Protein AF-A0A4P6MLR4-F1 (afdb_monomer_lite)

Secondary structure (DSSP, 8-state):
--HHHHHHHHHHHHT-TT-EE--S--TT--HHHHGGGTS-HHHHHHHHHHHHHTTTTT-HHHHHHHHHHEEEEEEEEETTTEEEEEEEEEETTEEEEEEEE---TT--HHHHHHHHHHHHHS-HHHHHIIIIIIIII---TTSTTBPPTTT-EETTTTHHHHTTSTTHHHHHHHS-TTTEEEEEE-SSSEEEEEE-SS--TT-SS-EEEEEETTSSPPPEEEEHHHHHHHHHHHHHH-

Sequence (238 aa):
MTLQDDLLSMVQTRLDPKAQAYAGGEAGLPERWAGYASASSAERLFAARAEMDVLERYLPEAAENLAKVIVDVALIESPTYGTCRVFARQIGGKIYPAWSRLPKKHADTRHVAVWTLFAERAPQVLKWLHTDLMDGLTDLYQFGGFKSSAFLTTMEREIDTYAEQAWFDDFANQNNISEIVEVLASGGGGYLLLDLSEDRTADLNPMAWFVDVKSPGEPERVPLYAYLDTWLTISLTE

pLDDT: mean 82.81, std 12.55, range [42.41, 97.69]

Structure (mmCIF, N/CA/C/O backbone):
data_AF-A0A4P6MLR4-F1
#
_entry.id   AF-A0A4P6MLR4-F1
#
loop_
_atom_site.group_PDB
_atom_site.id
_atom_site.type_symbol
_atom_site.label_atom_id
_atom_site.label_alt_id
_atom_site.label_comp_id
_atom_site.label_asym_id
_atom_site.label_entity_id
_atom_site.label_seq_id
_atom_site.pdbx_PDB_ins_code
_atom_site.Cartn_x
_atom_site.Cartn_y
_atom_site.Cartn_z
_atom_site.occupancy
_atom_site.B_iso_or_equiv
_atom_site.auth_seq_id
_atom_site.auth_comp_id
_atom_site.auth_asym_id
_atom_site.auth_atom_id
_atom_site.pdbx_PDB_model_num
ATOM 1 N N . MET A 1 1 ? -11.164 11.732 28.253 1.00 60.03 1 MET A N 1
ATOM 2 C CA . MET A 1 1 ? -10.818 11.737 26.823 1.00 60.03 1 MET A CA 1
ATOM 3 C C . MET A 1 1 ? -10.352 10.339 26.493 1.00 60.03 1 MET A C 1
ATOM 5 O O . MET A 1 1 ? -9.527 9.809 27.232 1.00 60.03 1 MET A O 1
ATOM 9 N N . THR A 1 2 ? -11.014 9.695 25.540 1.00 82.31 2 THR A N 1
ATOM 10 C CA . THR A 1 2 ? -10.734 8.315 25.128 1.00 82.31 2 THR A CA 1
ATOM 11 C C . THR A 1 2 ? -9.745 8.311 23.963 1.00 82.31 2 THR A C 1
ATOM 13 O O . THR A 1 2 ? -9.649 9.295 23.235 1.00 82.31 2 THR A O 1
ATOM 16 N N . LEU A 1 3 ? -9.041 7.197 23.738 1.00 81.94 3 LEU A N 1
ATOM 17 C CA . LEU A 1 3 ? -8.158 7.041 22.571 1.00 81.94 3 LEU A CA 1
ATOM 18 C C . LEU A 1 3 ? -8.913 7.232 21.242 1.00 81.94 3 LEU A C 1
ATOM 20 O O . LEU A 1 3 ? -8.346 7.697 20.259 1.00 81.94 3 LEU A O 1
ATOM 24 N N . GLN A 1 4 ? -10.209 6.923 21.223 1.00 81.19 4 GLN A N 1
ATOM 25 C CA . GLN A 1 4 ? -11.081 7.159 20.079 1.00 81.19 4 GLN A CA 1
ATOM 26 C C . GLN A 1 4 ? -11.319 8.657 19.823 1.00 81.19 4 GLN A C 1
ATOM 28 O O . GLN A 1 4 ? -11.315 9.072 18.665 1.00 81.19 4 GLN A O 1
ATOM 33 N N . ASP A 1 5 ? -11.462 9.472 20.876 1.00 85.38 5 ASP A N 1
ATOM 34 C CA . ASP A 1 5 ? -11.557 10.935 20.752 1.00 85.38 5 ASP A CA 1
ATOM 35 C C . ASP A 1 5 ? -10.248 11.519 20.196 1.00 85.38 5 ASP A C 1
ATOM 37 O O . ASP A 1 5 ? -10.267 12.379 19.313 1.00 85.38 5 ASP A O 1
ATOM 41 N N . ASP A 1 6 ? -9.106 11.007 20.669 1.00 86.31 6 ASP A N 1
ATOM 42 C CA . ASP A 1 6 ? -7.783 11.419 20.193 1.00 86.31 6 ASP A CA 1
ATOM 43 C C . ASP A 1 6 ? -7.579 11.040 18.718 1.00 86.31 6 ASP A C 1
ATOM 45 O O . ASP A 1 6 ? -7.145 11.868 17.915 1.00 86.31 6 ASP A O 1
ATOM 49 N N . LEU A 1 7 ? -7.950 9.815 18.328 1.00 84.50 7 LEU A N 1
ATOM 50 C CA . LEU A 1 7 ? -7.913 9.360 16.936 1.00 84.50 7 LEU A CA 1
ATOM 51 C C . LEU A 1 7 ? -8.793 10.220 16.027 1.00 84.50 7 LEU A C 1
ATOM 53 O O . LEU A 1 7 ? -8.356 10.611 14.942 1.00 84.50 7 LEU A O 1
ATOM 57 N N . LEU A 1 8 ? -10.013 10.534 16.468 1.00 88.06 8 LEU A N 1
ATOM 58 C CA . LEU A 1 8 ? -10.920 11.395 15.718 1.00 88.06 8 LEU A CA 1
ATOM 59 C C . LEU A 1 8 ? -10.327 12.792 15.531 1.00 88.06 8 LEU A C 1
ATOM 61 O O . LEU A 1 8 ? -10.305 13.295 14.411 1.00 88.06 8 LEU A O 1
ATOM 65 N N . SER A 1 9 ? -9.774 13.381 16.591 1.00 88.69 9 SER A N 1
ATOM 66 C CA . SER A 1 9 ? -9.099 14.682 16.536 1.00 88.69 9 SER A CA 1
ATOM 67 C C . SER A 1 9 ? -7.913 14.683 15.560 1.00 88.69 9 SER A C 1
ATOM 69 O O . SER A 1 9 ? -7.755 15.597 14.740 1.00 88.69 9 SER A O 1
ATOM 71 N N . MET A 1 10 ? -7.101 13.620 15.565 1.00 85.56 10 MET A N 1
ATOM 72 C C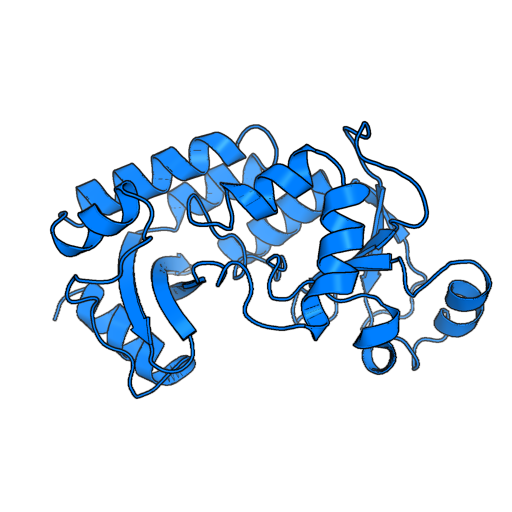A . MET A 1 10 ? -5.996 13.469 14.614 1.00 85.56 10 MET A CA 1
ATOM 73 C C . MET A 1 10 ? -6.491 13.383 13.166 1.00 85.56 10 MET A C 1
ATOM 75 O O . MET A 1 10 ? -5.894 13.994 12.277 1.00 85.56 10 MET A O 1
ATOM 79 N N . VAL A 1 11 ? -7.581 12.656 12.922 1.00 82.62 11 VAL A N 1
ATOM 80 C CA . VAL A 1 11 ? -8.183 12.511 11.588 1.00 82.62 11 VAL A CA 1
ATOM 81 C C . VAL A 1 11 ? -8.817 13.822 11.129 1.00 82.62 11 VAL A C 1
ATOM 83 O O . VAL A 1 11 ? -8.614 14.222 9.984 1.00 82.62 11 VAL A O 1
ATOM 86 N N . GLN A 1 12 ? -9.485 14.554 12.020 1.00 88.06 12 GLN A N 1
ATOM 87 C CA . GLN A 1 12 ? -10.003 15.891 11.730 1.00 88.06 12 GLN A CA 1
ATOM 88 C C . GLN A 1 12 ? -8.891 16.868 11.335 1.00 88.06 12 GLN A C 1
ATOM 90 O O . GLN A 1 12 ? -9.046 17.661 10.411 1.00 88.06 12 GLN A O 1
ATOM 95 N N . THR A 1 13 ? -7.740 16.771 11.997 1.00 85.75 13 THR A N 1
ATOM 96 C CA . THR A 1 13 ? -6.594 17.648 11.733 1.00 85.75 13 THR A CA 1
ATOM 97 C C . THR A 1 13 ? -5.868 17.294 10.433 1.00 85.75 13 THR A C 1
ATOM 99 O O . THR A 1 13 ? -5.418 18.187 9.720 1.00 85.75 13 THR A O 1
ATOM 102 N N . ARG A 1 14 ? -5.699 15.999 10.133 1.00 77.88 14 ARG A N 1
ATOM 103 C CA . ARG A 1 14 ? -4.812 15.528 9.050 1.00 77.88 14 ARG A CA 1
ATOM 104 C C . ARG A 1 14 ? -5.528 15.106 7.775 1.00 77.88 14 ARG A C 1
ATOM 106 O O . ARG A 1 14 ? -4.893 15.074 6.726 1.00 77.88 14 ARG A O 1
ATOM 113 N N . LEU A 1 15 ? -6.798 14.724 7.870 1.00 74.56 15 LEU A N 1
ATOM 114 C CA . LEU A 1 15 ? -7.521 14.079 6.781 1.00 74.56 15 LEU A CA 1
ATOM 115 C C . LEU A 1 15 ? -8.733 14.899 6.343 1.00 74.56 15 LEU A C 1
ATOM 117 O O . LEU A 1 15 ? -8.808 15.296 5.184 1.00 74.56 15 LEU A O 1
ATOM 121 N N . ASP A 1 16 ? -9.681 15.131 7.249 1.00 81.19 16 ASP A N 1
ATOM 122 C CA . ASP A 1 16 ? -10.930 15.832 6.944 1.00 81.19 16 ASP A CA 1
ATOM 123 C C . ASP A 1 16 ? -11.491 16.510 8.205 1.00 81.19 16 ASP A C 1
ATOM 125 O O . ASP A 1 16 ? -11.992 15.805 9.081 1.00 81.19 16 ASP A O 1
ATOM 129 N N . PRO A 1 17 ? -11.489 17.855 8.300 1.00 89.50 17 PRO A N 1
ATOM 130 C CA . PRO A 1 17 ? -12.007 18.589 9.461 1.00 89.50 17 PRO A CA 1
ATOM 131 C C . PRO A 1 17 ? -13.471 18.303 9.813 1.00 89.50 17 PRO A C 1
ATOM 133 O O . PRO A 1 17 ? -13.906 18.632 10.914 1.00 89.50 17 PRO A O 1
ATOM 136 N N . LYS A 1 18 ? -14.243 17.721 8.888 1.00 90.38 18 LYS A N 1
ATOM 137 C CA . LYS A 1 18 ? -15.645 17.333 9.093 1.00 90.38 18 LYS A CA 1
ATOM 138 C C . LYS A 1 18 ? -15.809 15.859 9.463 1.00 90.38 18 LYS A C 1
ATOM 140 O O . LYS A 1 18 ? -16.939 15.378 9.499 1.00 90.38 18 LYS A O 1
ATOM 145 N N . ALA A 1 19 ? -14.715 15.136 9.690 1.00 89.12 19 ALA A N 1
ATOM 146 C CA . ALA A 1 19 ? -14.773 13.749 10.112 1.00 89.12 19 ALA A CA 1
ATOM 147 C C . ALA A 1 19 ? -15.490 13.610 11.463 1.00 89.12 19 ALA A C 1
ATOM 149 O O . ALA A 1 19 ? -15.345 14.458 12.347 1.00 89.12 19 ALA A O 1
ATOM 150 N N . GLN A 1 20 ? -16.239 12.526 11.634 1.00 90.88 20 GLN A N 1
ATOM 151 C CA . GLN A 1 20 ? -16.989 12.217 12.851 1.00 90.88 20 GLN A CA 1
ATOM 152 C C . GLN A 1 20 ? -16.871 10.732 13.194 1.00 90.88 20 GLN A C 1
ATOM 154 O O . GLN A 1 20 ? -16.588 9.912 12.323 1.00 90.88 20 GLN A O 1
ATOM 159 N N . ALA A 1 21 ? -17.085 10.366 14.457 1.00 88.00 21 ALA A N 1
ATOM 160 C CA . ALA A 1 21 ? -17.195 8.955 14.819 1.00 88.00 21 ALA A CA 1
ATOM 161 C C . ALA A 1 21 ? -18.333 8.302 14.018 1.00 88.00 21 ALA A C 1
ATOM 163 O O . ALA A 1 21 ? -19.397 8.902 13.861 1.00 88.00 21 ALA A O 1
ATOM 164 N N . TYR A 1 22 ? -18.101 7.091 13.510 1.00 86.56 22 TYR A N 1
ATOM 165 C CA . TYR A 1 22 ? -19.113 6.361 12.749 1.00 86.56 22 TYR A CA 1
ATOM 166 C C . TYR A 1 22 ? -20.352 6.103 13.615 1.00 86.56 22 TYR A C 1
ATOM 168 O O . TYR A 1 22 ? -20.247 5.529 14.701 1.00 86.56 22 TYR A O 1
ATOM 176 N N . ALA A 1 23 ? -21.519 6.542 13.139 1.00 79.25 23 ALA A N 1
ATOM 177 C CA . ALA A 1 23 ? -22.763 6.539 13.913 1.00 79.25 23 ALA A CA 1
ATOM 178 C C . ALA A 1 23 ? -23.691 5.357 13.578 1.00 79.25 23 ALA A C 1
ATOM 180 O O . ALA A 1 23 ? -24.766 5.229 14.167 1.00 79.25 23 ALA A O 1
ATOM 181 N N . GLY A 1 24 ? -23.275 4.478 12.661 1.00 71.69 24 GLY A N 1
ATOM 182 C CA . GLY A 1 24 ? -24.128 3.422 12.125 1.00 71.69 24 GLY A CA 1
ATOM 183 C C . GLY A 1 24 ? -24.953 3.904 10.931 1.00 71.69 24 GLY A C 1
ATOM 184 O O . GLY A 1 24 ? -25.423 5.036 10.904 1.00 71.69 24 GLY A O 1
ATOM 185 N N . GLY A 1 25 ? -25.175 3.023 9.952 1.00 64.00 25 GLY A N 1
ATOM 186 C CA . GLY A 1 25 ? -26.143 3.261 8.876 1.00 64.00 25 GLY A CA 1
ATOM 187 C C . GLY A 1 25 ? -25.609 3.161 7.451 1.00 64.00 25 GLY A C 1
ATOM 188 O O . GLY A 1 25 ? -26.409 3.274 6.524 1.00 64.00 25 GLY A O 1
ATOM 189 N N . GLU A 1 26 ? -24.315 2.907 7.234 1.00 59.66 26 GLU A N 1
ATOM 190 C CA . GLU A 1 26 ? -23.827 2.683 5.871 1.00 59.66 26 GLU A CA 1
ATOM 191 C C . GLU A 1 26 ? -24.137 1.246 5.420 1.00 59.66 26 GLU A C 1
ATOM 193 O O . GLU A 1 26 ? -23.613 0.263 5.952 1.00 59.66 26 GLU A O 1
ATOM 198 N N . ALA A 1 27 ? -25.029 1.111 4.435 1.00 54.69 27 ALA A N 1
ATOM 199 C CA . ALA A 1 27 ? -25.257 -0.157 3.758 1.00 54.69 27 ALA A CA 1
ATOM 200 C C . ALA A 1 27 ? -23.983 -0.556 2.994 1.00 54.69 27 ALA A C 1
ATOM 202 O O . ALA A 1 27 ? -23.487 0.217 2.178 1.00 54.69 27 ALA A O 1
ATOM 203 N N . GLY A 1 28 ? -23.475 -1.768 3.232 1.00 59.94 28 GLY A N 1
ATOM 204 C CA . GLY A 1 28 ? -22.325 -2.314 2.500 1.00 59.94 28 GLY A CA 1
ATOM 205 C C . GLY A 1 28 ? -20.996 -2.347 3.258 1.00 59.94 28 GLY A C 1
ATOM 206 O O . GLY A 1 28 ? -20.001 -2.763 2.669 1.00 59.94 28 GLY A O 1
ATOM 207 N N . LEU A 1 29 ? -20.963 -1.980 4.546 1.00 67.50 29 LEU A N 1
ATOM 208 C CA . LEU A 1 29 ? -19.804 -2.279 5.392 1.00 67.50 29 LEU A CA 1
ATOM 209 C C . LEU A 1 29 ? -19.617 -3.797 5.546 1.00 67.50 29 LEU A C 1
ATOM 211 O O . LEU A 1 29 ? -20.607 -4.512 5.734 1.00 67.50 29 LEU A O 1
ATOM 215 N N . PRO A 1 30 ? -18.368 -4.298 5.547 1.00 68.88 30 PRO A N 1
ATOM 216 C CA . PRO A 1 30 ? -18.072 -5.651 5.991 1.00 68.88 30 PRO A CA 1
ATOM 217 C C . PRO A 1 30 ? -18.657 -5.888 7.387 1.00 68.88 30 PRO A C 1
ATOM 219 O O . PRO A 1 30 ? -18.512 -5.046 8.274 1.00 68.88 30 PRO A O 1
ATOM 222 N N . GLU A 1 31 ? -19.287 -7.044 7.599 1.00 69.44 31 GLU A N 1
ATOM 223 C CA . GLU A 1 31 ? -20.013 -7.384 8.838 1.00 69.44 31 GLU A CA 1
ATOM 224 C C . GLU A 1 31 ? -19.175 -7.146 10.106 1.00 69.44 31 GLU A C 1
ATOM 226 O O . GLU A 1 31 ? -19.615 -6.538 11.080 1.00 69.44 31 GLU A O 1
ATOM 231 N N . ARG A 1 32 ? -17.907 -7.532 10.049 1.00 68.56 32 ARG A N 1
ATOM 232 C CA . ARG A 1 32 ? -16.914 -7.311 11.105 1.00 68.56 32 ARG A CA 1
ATOM 233 C C . ARG A 1 32 ? -16.597 -5.840 11.403 1.00 68.56 32 ARG A C 1
ATOM 235 O O . ARG A 1 32 ? -16.298 -5.529 12.548 1.00 68.56 32 ARG A O 1
ATOM 242 N N . TRP A 1 33 ? -16.666 -4.934 10.419 1.00 77.06 33 TRP A N 1
ATOM 243 C CA . TRP A 1 33 ? -16.474 -3.497 10.654 1.00 77.06 33 TRP A CA 1
ATOM 244 C C . TRP A 1 33 ? -17.701 -2.921 11.342 1.00 77.06 33 TRP A C 1
ATOM 246 O O . TRP A 1 33 ? -17.556 -2.153 12.285 1.00 77.06 33 TRP A O 1
ATOM 256 N N . ALA A 1 34 ? -18.906 -3.335 10.940 1.00 72.50 34 ALA A N 1
ATOM 257 C CA . ALA A 1 34 ? -20.140 -2.861 11.563 1.00 72.50 34 ALA A CA 1
ATOM 258 C C . ALA A 1 34 ? -20.147 -3.082 13.091 1.00 72.50 34 ALA A C 1
ATOM 260 O O . ALA A 1 34 ? -20.657 -2.240 13.829 1.00 72.50 34 ALA A O 1
ATOM 261 N N . GLY A 1 35 ? -19.503 -4.154 13.573 1.00 75.69 35 GLY A N 1
ATOM 262 C CA . GLY A 1 35 ? -19.327 -4.426 15.001 1.00 75.69 35 GLY A CA 1
ATOM 263 C C . GLY A 1 35 ? -18.382 -3.470 15.744 1.00 75.69 35 GLY A C 1
ATOM 264 O O . GLY A 1 35 ? -18.496 -3.342 16.962 1.00 75.69 35 GLY A O 1
ATOM 265 N N . TYR A 1 36 ? -17.476 -2.759 15.059 1.00 80.81 36 TYR A N 1
ATOM 266 C CA . TYR A 1 36 ? -16.450 -1.925 15.709 1.00 80.81 36 TYR A CA 1
ATOM 267 C C . TYR A 1 36 ? -17.048 -0.727 16.450 1.00 80.81 36 TYR A C 1
ATOM 269 O O . TYR A 1 36 ? -16.497 -0.302 17.460 1.00 80.81 36 TYR A O 1
ATOM 277 N N . ALA A 1 37 ? -18.181 -0.194 15.993 1.00 78.50 37 ALA A N 1
ATOM 278 C CA . ALA A 1 37 ? -18.820 0.955 16.633 1.00 78.50 37 ALA A CA 1
ATOM 279 C C . ALA A 1 37 ? -19.331 0.643 18.051 1.00 78.50 37 ALA A C 1
ATOM 281 O O . ALA A 1 37 ? -19.341 1.517 18.914 1.00 78.50 37 ALA A O 1
ATOM 282 N N . SER A 1 38 ? -19.739 -0.606 18.290 1.00 80.44 38 SER A N 1
ATOM 283 C CA . SER A 1 38 ? -20.274 -1.079 19.572 1.00 80.44 38 SER A CA 1
ATOM 284 C C . SER A 1 38 ? -19.295 -1.939 20.375 1.00 80.44 38 SER A C 1
ATOM 286 O O . SER A 1 38 ? -19.542 -2.191 21.552 1.00 80.44 38 SER A O 1
ATOM 288 N N . ALA A 1 39 ? -18.215 -2.413 19.753 1.00 84.94 39 ALA A N 1
ATOM 289 C CA . ALA A 1 39 ? -17.218 -3.269 20.383 1.00 84.94 39 ALA A CA 1
ATOM 290 C C . ALA A 1 39 ? -16.309 -2.484 21.339 1.00 84.94 39 ALA A C 1
ATOM 292 O O . ALA A 1 39 ? -15.970 -1.323 21.098 1.00 84.94 39 ALA A O 1
ATOM 293 N N . SER A 1 40 ? -15.851 -3.140 22.400 1.00 87.31 40 SER A N 1
ATOM 294 C CA . SER A 1 40 ? -14.766 -2.655 23.254 1.00 87.31 40 SER A CA 1
ATOM 295 C C . SER A 1 40 ? -13.437 -2.586 22.488 1.00 87.31 40 SER A C 1
ATOM 297 O O . SER A 1 40 ? -13.245 -3.261 21.477 1.00 87.31 40 SER A O 1
ATOM 299 N N . SER A 1 41 ? -12.472 -1.809 22.991 1.00 86.88 41 SER A N 1
ATOM 300 C CA . SER A 1 41 ? -11.137 -1.729 22.370 1.00 86.88 41 SER A CA 1
ATOM 301 C C . SER A 1 41 ? -10.455 -3.101 22.260 1.00 86.88 41 SER A C 1
ATOM 303 O O . SER A 1 41 ? -9.864 -3.414 21.231 1.00 86.88 41 SER A O 1
ATOM 305 N N . ALA A 1 42 ? -10.613 -3.968 23.267 1.00 86.69 42 ALA A N 1
ATOM 306 C CA . ALA A 1 42 ? -10.060 -5.322 23.240 1.00 86.69 42 ALA A CA 1
ATOM 307 C C . ALA A 1 42 ? -10.662 -6.185 22.115 1.00 86.69 42 ALA A C 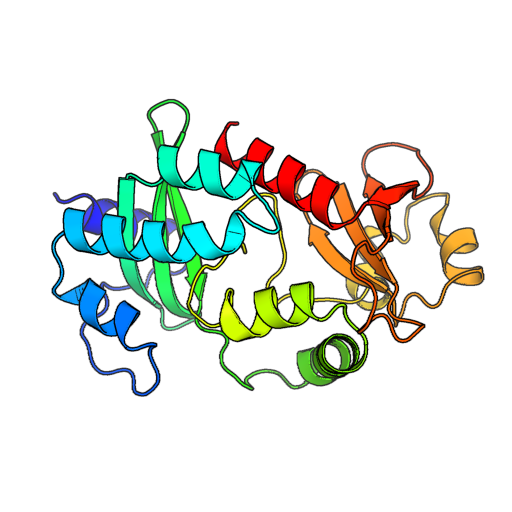1
ATOM 309 O O . ALA A 1 42 ? -9.928 -6.890 21.426 1.00 86.69 42 ALA A O 1
ATOM 310 N N . GLU A 1 43 ? -11.976 -6.105 21.897 1.00 88.38 43 GLU A N 1
ATOM 311 C CA . GLU A 1 43 ? -12.658 -6.830 20.817 1.00 88.38 43 GLU A CA 1
ATOM 312 C C . GLU A 1 43 ? -12.242 -6.313 19.436 1.00 88.38 43 GLU A C 1
ATOM 314 O O . GLU A 1 43 ? -11.984 -7.110 18.535 1.00 88.38 43 GLU A O 1
ATOM 319 N N . ARG A 1 44 ? -12.099 -4.991 19.275 1.00 87.12 44 ARG A N 1
ATOM 320 C CA . ARG A 1 44 ? -11.612 -4.390 18.021 1.00 87.12 44 ARG A CA 1
ATOM 321 C C . ARG A 1 44 ? -10.174 -4.783 17.721 1.00 87.12 44 ARG A C 1
ATOM 323 O O . ARG A 1 44 ? -9.861 -5.109 16.582 1.00 87.12 44 ARG A O 1
ATOM 330 N N . LEU A 1 45 ? -9.309 -4.787 18.734 1.00 86.50 45 LEU A N 1
ATOM 331 C CA . LEU A 1 45 ? -7.925 -5.242 18.607 1.00 86.50 45 LEU A CA 1
ATOM 332 C C . LEU A 1 45 ? -7.836 -6.717 18.233 1.00 86.50 45 LEU A C 1
ATOM 334 O O . LEU A 1 45 ? -7.037 -7.080 17.374 1.00 86.50 45 LEU A O 1
ATOM 338 N N . PHE A 1 46 ? -8.643 -7.563 18.872 1.00 86.06 46 PHE A N 1
ATOM 339 C CA . PHE A 1 46 ? -8.698 -8.982 18.547 1.00 86.06 46 PHE A CA 1
ATOM 340 C C . PHE A 1 46 ? -9.139 -9.199 17.096 1.00 86.06 46 PHE A C 1
ATOM 342 O O . PHE A 1 46 ? -8.457 -9.903 16.356 1.00 86.06 46 PHE A O 1
ATOM 349 N N . ALA A 1 47 ? -10.223 -8.543 16.671 1.00 81.31 47 ALA A N 1
ATOM 350 C CA . ALA A 1 47 ? -10.714 -8.625 15.299 1.00 81.31 47 ALA A CA 1
ATOM 351 C C . ALA A 1 47 ? -9.676 -8.114 14.288 1.00 81.31 47 ALA A C 1
ATOM 353 O O . ALA A 1 47 ? -9.383 -8.803 13.316 1.00 81.31 47 ALA A O 1
ATOM 354 N N . ALA A 1 48 ? -9.057 -6.964 14.563 1.00 80.50 48 ALA A N 1
ATOM 355 C CA . ALA A 1 48 ? -8.009 -6.404 13.722 1.00 80.50 48 ALA A CA 1
ATOM 356 C C . ALA A 1 48 ? -6.810 -7.349 13.587 1.00 80.50 48 ALA A C 1
ATOM 358 O O . ALA A 1 48 ? -6.300 -7.518 12.489 1.00 80.50 48 ALA A O 1
ATOM 359 N N . ARG A 1 49 ? -6.369 -7.992 14.676 1.00 80.69 49 ARG A N 1
ATOM 360 C CA . ARG A 1 49 ? -5.256 -8.956 14.647 1.00 80.69 49 ARG A CA 1
ATOM 361 C C . ARG A 1 49 ? -5.603 -10.227 13.879 1.00 80.69 49 ARG A C 1
ATOM 363 O O . ARG A 1 49 ? -4.796 -10.655 13.069 1.00 80.69 49 ARG A O 1
ATOM 370 N N . ALA A 1 50 ? -6.807 -10.767 14.058 1.00 79.88 50 ALA A N 1
ATOM 371 C CA . ALA A 1 50 ? -7.256 -11.942 13.312 1.00 79.88 50 ALA A CA 1
ATOM 372 C C . ALA A 1 50 ? -7.279 -11.700 11.789 1.00 79.88 50 ALA A C 1
ATOM 374 O O . ALA A 1 50 ? -7.050 -12.616 11.004 1.00 79.88 50 ALA A O 1
ATOM 375 N N . GLU A 1 51 ? -7.524 -10.461 11.349 1.00 74.94 51 GLU A N 1
ATOM 376 C CA . GLU A 1 51 ? -7.402 -10.084 9.935 1.00 74.94 51 GLU A CA 1
ATOM 377 C C . GLU A 1 51 ? -5.938 -10.051 9.456 1.00 74.94 51 GLU A C 1
ATOM 379 O O . GLU A 1 51 ? -5.682 -10.293 8.276 1.00 74.94 51 GLU A O 1
ATOM 384 N N . MET A 1 52 ? -4.979 -9.782 10.352 1.00 76.06 52 MET A N 1
ATOM 385 C CA . MET A 1 52 ? -3.541 -9.781 10.044 1.00 76.06 52 MET A CA 1
ATOM 386 C C . MET A 1 52 ? -2.949 -11.182 9.951 1.00 76.06 52 MET A C 1
ATOM 388 O O . MET A 1 52 ? -2.009 -11.371 9.189 1.00 76.06 52 MET A O 1
ATOM 392 N N . ASP A 1 53 ? -3.495 -12.177 10.648 1.00 77.50 53 ASP A N 1
ATOM 393 C CA . ASP A 1 53 ? -2.995 -13.559 10.558 1.00 77.50 53 ASP A CA 1
ATOM 394 C C . ASP A 1 53 ? -3.050 -14.086 9.110 1.00 77.50 53 ASP A C 1
ATOM 396 O O . ASP A 1 53 ? -2.224 -14.886 8.678 1.00 77.50 53 ASP A O 1
ATOM 400 N N . VAL A 1 54 ? -3.987 -13.580 8.298 1.00 76.12 54 VAL A N 1
ATOM 401 C CA . VAL A 1 54 ? -4.085 -13.945 6.877 1.00 76.12 54 VAL A CA 1
ATOM 402 C C . VAL A 1 54 ? -2.944 -13.344 6.037 1.00 76.12 54 VAL A C 1
ATOM 404 O O . VAL A 1 54 ? -2.611 -13.882 4.979 1.00 76.12 54 VAL A O 1
ATOM 407 N N . LEU A 1 55 ? -2.318 -12.255 6.502 1.00 75.12 55 LEU A N 1
ATOM 408 C CA . LEU A 1 55 ? -1.133 -11.661 5.876 1.00 75.12 55 LEU A CA 1
ATOM 409 C C . LEU A 1 55 ? 0.136 -12.460 6.130 1.00 75.12 55 LEU A C 1
ATOM 411 O O . LEU A 1 55 ? 1.012 -12.433 5.271 1.00 75.12 55 LEU A O 1
ATOM 415 N N . GLU A 1 56 ? 0.235 -13.171 7.256 1.00 83.44 56 GLU A N 1
ATOM 416 C CA . GLU A 1 56 ? 1.465 -13.845 7.700 1.00 83.44 56 GLU A CA 1
ATOM 417 C C . GLU A 1 56 ? 2.057 -14.751 6.612 1.00 83.44 56 GLU A C 1
ATOM 419 O O . GLU A 1 56 ? 3.269 -14.839 6.436 1.00 83.44 56 GLU A O 1
ATOM 424 N N . ARG A 1 57 ? 1.196 -15.375 5.801 1.00 83.00 57 ARG A N 1
ATOM 425 C CA . ARG A 1 57 ? 1.618 -16.228 4.686 1.00 83.00 57 ARG A CA 1
ATOM 426 C C . ARG A 1 57 ? 2.424 -15.493 3.604 1.00 83.00 57 ARG A C 1
ATOM 428 O O . ARG A 1 57 ? 3.212 -16.136 2.912 1.00 83.00 57 ARG A O 1
ATOM 435 N N . TYR A 1 58 ? 2.171 -14.205 3.399 1.00 80.06 58 TYR A N 1
ATOM 436 C CA . TYR A 1 58 ? 2.696 -13.425 2.273 1.00 80.06 58 TYR A CA 1
ATOM 437 C C . TYR A 1 58 ? 3.613 -12.281 2.707 1.00 80.06 58 TYR A C 1
ATOM 439 O O . TYR A 1 58 ? 4.523 -11.934 1.962 1.00 80.06 58 TYR A O 1
ATOM 447 N N . LEU A 1 59 ? 3.348 -11.704 3.879 1.00 86.31 59 LEU A N 1
ATOM 448 C CA . LEU A 1 59 ? 4.044 -10.566 4.477 1.00 86.31 59 LEU A CA 1
ATOM 449 C C . LEU A 1 59 ? 4.267 -10.851 5.982 1.00 86.31 59 LEU A C 1
ATOM 451 O O . LEU A 1 59 ? 3.624 -10.220 6.831 1.00 86.31 59 LEU A O 1
ATOM 455 N N . PRO A 1 60 ? 5.060 -11.886 6.325 1.00 88.75 60 PRO A N 1
ATOM 456 C CA . PRO A 1 60 ? 5.226 -12.348 7.703 1.00 88.75 60 PRO A CA 1
ATOM 457 C C . PRO A 1 60 ? 5.798 -11.277 8.635 1.00 88.75 60 PRO A C 1
ATOM 459 O O . PRO A 1 60 ? 5.290 -11.111 9.747 1.00 88.75 60 PRO A O 1
ATOM 462 N N . GLU A 1 61 ? 6.814 -10.526 8.202 1.00 89.81 61 GLU A N 1
ATOM 463 C CA . GLU A 1 61 ? 7.453 -9.522 9.056 1.00 89.81 61 GLU A CA 1
ATOM 464 C C . GLU A 1 61 ? 6.500 -8.355 9.333 1.00 89.81 61 GLU A C 1
ATOM 466 O O . GLU A 1 61 ? 6.364 -7.907 10.478 1.00 89.81 61 GLU A O 1
ATOM 471 N N . ALA A 1 62 ? 5.772 -7.899 8.314 1.00 86.19 62 ALA A N 1
ATOM 472 C CA . ALA A 1 62 ? 4.792 -6.837 8.453 1.00 86.19 62 ALA A CA 1
ATOM 473 C C . ALA A 1 62 ? 3.639 -7.271 9.362 1.00 86.19 62 ALA A C 1
ATOM 475 O O . ALA A 1 62 ? 3.233 -6.495 10.226 1.00 86.19 62 ALA A O 1
ATOM 476 N N . ALA A 1 63 ? 3.135 -8.503 9.219 1.00 84.81 63 ALA A N 1
ATOM 477 C CA . ALA A 1 63 ? 2.074 -9.037 10.074 1.00 84.81 63 ALA A CA 1
ATOM 478 C C . ALA A 1 63 ? 2.503 -9.072 11.552 1.00 84.81 63 ALA A C 1
ATOM 480 O O . ALA A 1 63 ? 1.784 -8.567 12.423 1.00 84.81 63 ALA A O 1
ATOM 481 N N . GLU A 1 64 ? 3.706 -9.586 11.832 1.00 87.31 64 GLU A N 1
ATOM 482 C CA . GLU A 1 64 ? 4.256 -9.651 13.186 1.00 87.31 64 GLU A CA 1
ATOM 483 C C . GLU A 1 64 ? 4.427 -8.249 13.799 1.00 87.31 64 GLU A C 1
ATOM 485 O O . GLU A 1 64 ? 4.023 -8.001 14.941 1.00 87.31 64 GLU A O 1
ATOM 490 N N . ASN A 1 65 ? 5.014 -7.308 13.054 1.00 86.00 65 ASN A N 1
ATOM 491 C CA . ASN A 1 65 ? 5.261 -5.952 13.547 1.00 86.00 65 ASN A CA 1
ATOM 492 C C . ASN A 1 65 ? 3.969 -5.153 13.715 1.00 86.00 65 ASN A C 1
ATOM 494 O O . ASN A 1 65 ? 3.802 -4.430 14.701 1.00 86.00 65 ASN A O 1
ATOM 498 N N . LEU A 1 66 ? 3.011 -5.331 12.811 1.00 82.44 66 LEU A N 1
ATOM 499 C CA . LEU A 1 66 ? 1.721 -4.667 12.877 1.00 82.44 66 LEU A CA 1
ATOM 500 C C . LEU A 1 66 ? 0.944 -5.066 14.139 1.00 82.44 66 LEU A C 1
ATOM 502 O O . LEU A 1 66 ? 0.416 -4.200 14.842 1.00 82.44 66 LEU A O 1
ATOM 506 N N . ALA A 1 67 ? 0.948 -6.354 14.495 1.00 83.31 67 ALA A N 1
ATOM 507 C CA . ALA A 1 67 ? 0.308 -6.849 15.713 1.00 83.31 67 ALA A CA 1
ATOM 508 C C . ALA A 1 67 ? 0.892 -6.236 17.004 1.00 83.31 67 ALA A C 1
ATOM 510 O O . ALA A 1 67 ? 0.164 -6.084 17.997 1.00 83.31 67 ALA A O 1
ATOM 511 N N . LYS A 1 68 ? 2.182 -5.865 16.986 1.00 86.56 68 LYS A N 1
ATOM 512 C CA . LYS A 1 68 ? 2.894 -5.236 18.113 1.00 86.56 68 LYS A CA 1
ATOM 513 C C . LYS A 1 68 ? 2.563 -3.755 18.273 1.00 86.56 68 LYS A C 1
ATOM 515 O O . LYS A 1 68 ? 2.511 -3.281 19.406 1.00 86.56 68 LYS A O 1
ATOM 520 N N . VAL A 1 69 ? 2.355 -3.031 17.171 1.00 87.50 69 VAL A N 1
ATOM 521 C CA . VAL A 1 69 ? 2.200 -1.567 17.217 1.00 87.50 69 VAL A CA 1
ATOM 522 C C . VAL A 1 69 ? 0.751 -1.095 17.246 1.00 87.50 69 VAL A C 1
ATOM 524 O O . VAL A 1 69 ? 0.510 0.015 17.715 1.00 87.50 69 VAL A O 1
ATOM 527 N N . ILE A 1 70 ? -0.228 -1.880 16.778 1.00 87.62 70 ILE A N 1
ATOM 528 C CA . ILE A 1 70 ? -1.640 -1.478 16.882 1.00 87.62 70 ILE A CA 1
ATOM 529 C C . ILE A 1 70 ? -2.087 -1.530 18.347 1.00 87.62 70 ILE A C 1
ATOM 531 O O . ILE A 1 70 ? -2.034 -2.581 18.989 1.00 87.62 70 ILE A O 1
ATOM 535 N N . VAL A 1 71 ? -2.598 -0.404 18.846 1.00 89.75 71 VAL A N 1
ATOM 536 C CA . VAL A 1 71 ? -3.121 -0.267 20.216 1.00 89.75 71 VAL A CA 1
ATOM 537 C C . VAL A 1 71 ? -4.624 -0.012 20.286 1.00 89.75 71 VAL A C 1
ATOM 539 O O . VAL A 1 71 ? -5.208 -0.221 21.341 1.00 89.75 71 VAL A O 1
ATOM 542 N N . ASP A 1 72 ? -5.265 0.385 19.183 1.00 88.44 72 ASP A N 1
ATOM 543 C CA . ASP A 1 72 ? -6.727 0.389 19.030 1.00 88.44 72 ASP A CA 1
ATOM 544 C C . ASP A 1 72 ? -7.110 0.556 17.556 1.00 88.44 72 ASP A C 1
ATOM 546 O O . ASP A 1 72 ? -6.277 0.908 16.715 1.00 88.44 72 ASP A O 1
ATOM 550 N N . VAL A 1 73 ? -8.386 0.342 17.247 1.00 86.75 73 VAL A N 1
ATOM 551 C CA . VAL A 1 73 ? -8.969 0.604 15.929 1.00 86.75 73 VAL A CA 1
ATOM 552 C C . VAL A 1 73 ? -10.323 1.280 16.103 1.00 86.75 73 VAL A C 1
ATOM 554 O O . VAL A 1 73 ? -11.077 0.903 16.989 1.00 86.75 73 VAL A O 1
ATOM 557 N N . ALA A 1 74 ? -10.659 2.259 15.269 1.00 86.81 74 ALA A N 1
ATOM 558 C CA . ALA A 1 74 ? -11.950 2.947 15.296 1.00 86.81 74 ALA A CA 1
ATOM 559 C C . ALA A 1 74 ? -12.539 3.094 13.890 1.00 86.81 74 ALA A C 1
ATOM 561 O O . ALA A 1 74 ? -11.807 3.088 12.902 1.00 86.81 74 ALA A O 1
ATOM 562 N N . LEU A 1 75 ? -13.860 3.259 13.798 1.00 85.88 75 LEU A N 1
ATOM 563 C CA . LEU A 1 75 ? -14.521 3.682 12.564 1.00 85.88 75 LEU A CA 1
ATOM 564 C C . LEU A 1 75 ? -14.852 5.171 12.618 1.00 85.88 75 LEU A C 1
ATOM 566 O O . LEU A 1 75 ? -15.359 5.679 13.622 1.00 85.88 75 LEU A O 1
ATOM 570 N N . ILE A 1 76 ? -14.568 5.858 11.518 1.00 85.62 76 ILE A N 1
ATOM 571 C CA . ILE A 1 76 ? -14.760 7.294 11.349 1.00 85.62 76 ILE A CA 1
ATOM 572 C C . ILE A 1 76 ? -15.429 7.534 10.003 1.00 85.62 76 ILE A C 1
ATOM 574 O O . ILE A 1 76 ? -14.999 6.994 8.992 1.00 85.62 76 ILE A O 1
ATOM 578 N N . GLU A 1 77 ? -16.445 8.381 9.969 1.00 85.31 77 GLU A N 1
ATOM 579 C CA . GLU A 1 77 ? -17.051 8.862 8.731 1.00 85.31 77 GLU A CA 1
ATOM 580 C C . GLU A 1 77 ? -16.393 10.166 8.301 1.00 85.31 77 GLU A C 1
ATOM 582 O O . GLU A 1 77 ? -16.215 11.080 9.106 1.00 85.31 77 GLU A O 1
ATOM 587 N N . SER A 1 78 ? -16.065 10.274 7.018 1.00 80.25 78 SER A N 1
ATOM 588 C CA . SER A 1 78 ? -15.606 11.507 6.384 1.00 80.25 78 SER A CA 1
ATOM 589 C C . SER A 1 78 ? -16.494 11.820 5.178 1.00 80.25 78 SER A C 1
ATOM 591 O O . SER A 1 78 ? -16.662 10.963 4.310 1.00 80.25 78 SER A O 1
ATOM 593 N N . PRO A 1 79 ? -17.010 13.054 5.040 1.00 77.19 79 PRO A N 1
ATOM 594 C CA . PRO A 1 79 ? -17.730 13.461 3.833 1.00 77.19 79 PRO A CA 1
ATOM 595 C C . PRO A 1 79 ? -16.896 13.312 2.554 1.00 77.19 79 PRO A C 1
ATOM 597 O O . PRO A 1 79 ? -17.424 12.980 1.494 1.00 77.19 79 PRO A O 1
ATOM 600 N N . THR A 1 80 ? -15.586 13.544 2.653 1.00 72.62 80 THR A N 1
ATOM 601 C CA . THR A 1 80 ? -14.663 13.446 1.518 1.00 72.62 80 THR A CA 1
ATOM 602 C C . THR A 1 80 ? -14.385 11.990 1.144 1.00 72.62 80 THR A C 1
ATOM 604 O O . THR A 1 80 ? -14.270 11.649 -0.036 1.00 72.62 80 THR A O 1
ATOM 607 N N . TYR A 1 81 ? -14.292 11.112 2.143 1.00 69.38 81 TYR A N 1
ATOM 608 C CA . TYR A 1 81 ? -13.679 9.796 1.981 1.00 69.38 81 TYR A CA 1
ATOM 609 C C . TYR A 1 81 ? -14.596 8.600 2.260 1.00 69.38 81 TYR A C 1
ATOM 611 O O . TYR A 1 81 ? -14.208 7.479 1.944 1.00 69.38 81 TYR A O 1
ATOM 619 N N . GLY A 1 82 ? -15.819 8.825 2.742 1.00 76.50 82 GLY A N 1
ATOM 620 C CA . GLY A 1 82 ? -16.739 7.774 3.187 1.00 76.50 82 GLY A CA 1
ATOM 621 C C . GLY A 1 82 ? -16.372 7.240 4.572 1.00 76.50 82 GLY A C 1
ATOM 622 O O . GLY A 1 82 ? -15.705 7.929 5.351 1.00 76.50 82 GLY A O 1
ATOM 623 N N . THR A 1 83 ? -16.799 6.015 4.882 1.00 79.62 83 THR A N 1
ATOM 624 C CA . THR A 1 83 ? -16.388 5.340 6.118 1.00 79.62 83 THR A CA 1
ATOM 625 C C . THR A 1 83 ? -14.945 4.858 6.026 1.00 79.62 83 THR A C 1
ATOM 627 O O . THR A 1 83 ? -14.555 4.084 5.145 1.00 79.62 83 THR A O 1
ATOM 630 N N . CYS A 1 84 ? -14.156 5.316 6.989 1.00 78.06 84 CYS A N 1
ATOM 631 C CA . CYS A 1 84 ? -12.762 4.986 7.182 1.00 78.06 84 CYS A CA 1
ATOM 632 C C . CYS A 1 84 ? -12.592 4.132 8.439 1.00 78.06 84 CYS A C 1
ATOM 634 O O . CYS A 1 84 ? -13.182 4.410 9.485 1.00 78.06 84 CYS A O 1
ATOM 636 N N . ARG A 1 85 ? -11.693 3.153 8.376 1.00 81.44 85 ARG A N 1
ATOM 637 C CA . ARG A 1 85 ? -11.194 2.451 9.560 1.00 81.44 85 ARG A CA 1
ATOM 638 C C . ARG A 1 85 ? -9.837 3.015 9.946 1.00 81.44 85 ARG A C 1
ATOM 640 O O . ARG A 1 85 ? -8.944 3.071 9.115 1.00 81.44 85 ARG A O 1
ATOM 647 N N . VAL A 1 86 ? -9.662 3.430 11.192 1.00 83.69 86 VAL A N 1
ATOM 648 C CA . VAL A 1 86 ? -8.448 4.100 11.667 1.00 83.69 86 VAL A CA 1
ATOM 649 C C . VAL A 1 86 ? -7.767 3.265 12.736 1.00 83.69 86 VAL A C 1
ATOM 651 O O . VAL A 1 86 ? -8.328 3.039 13.802 1.00 83.69 86 VAL A O 1
ATOM 654 N N . PHE A 1 87 ? -6.547 2.827 12.446 1.00 85.44 87 PHE A N 1
ATOM 655 C CA . PHE A 1 87 ? -5.656 2.127 13.359 1.00 85.44 87 PHE A CA 1
ATOM 656 C C . PHE A 1 87 ? -4.833 3.140 14.161 1.00 85.44 87 PHE A C 1
ATOM 658 O O . PHE A 1 87 ? -4.125 3.967 13.579 1.00 85.44 87 PHE A O 1
ATOM 665 N N . ALA A 1 88 ? -4.891 3.061 15.491 1.00 87.62 88 ALA A N 1
ATOM 666 C CA . ALA A 1 88 ? -3.926 3.715 16.371 1.00 87.62 88 ALA A CA 1
ATOM 667 C C . ALA A 1 88 ? -2.662 2.863 16.443 1.00 87.62 88 ALA A C 1
ATOM 669 O O . ALA A 1 88 ? -2.706 1.732 16.927 1.00 87.62 88 ALA A O 1
ATOM 670 N N . ARG A 1 89 ? -1.535 3.418 15.997 1.00 87.38 89 ARG A N 1
ATOM 671 C CA . ARG A 1 89 ? -0.224 2.763 16.041 1.00 87.38 89 ARG A CA 1
ATOM 672 C C . ARG A 1 89 ? 0.665 3.445 17.060 1.00 87.38 89 ARG A C 1
ATOM 674 O O . ARG A 1 89 ? 0.800 4.665 17.011 1.00 87.38 89 ARG A O 1
ATOM 681 N N . GLN A 1 90 ? 1.290 2.680 17.943 1.00 89.25 90 GLN A N 1
ATOM 682 C CA . GLN A 1 90 ? 2.271 3.184 18.890 1.00 89.25 90 GLN A CA 1
ATOM 683 C C . GLN A 1 90 ? 3.691 2.919 18.381 1.00 89.25 90 GLN A C 1
ATOM 685 O O . GLN A 1 90 ? 4.156 1.784 18.401 1.00 89.25 90 GLN A O 1
ATOM 690 N N . ILE A 1 91 ? 4.387 3.984 17.978 1.00 84.75 91 ILE A N 1
ATOM 691 C CA . ILE A 1 91 ? 5.774 3.948 17.486 1.00 84.75 91 ILE A CA 1
ATOM 692 C C . ILE A 1 91 ? 6.585 4.954 18.306 1.00 84.75 91 ILE A C 1
ATOM 694 O O . ILE A 1 91 ? 6.161 6.096 18.496 1.00 84.75 91 ILE A O 1
ATOM 698 N N . GLY A 1 92 ? 7.709 4.523 18.887 1.00 85.12 92 GLY A N 1
ATOM 699 C CA . GLY A 1 92 ? 8.549 5.392 19.726 1.00 85.12 92 GLY A CA 1
ATOM 700 C C . GLY A 1 92 ? 7.807 6.054 20.902 1.00 85.12 92 GLY A C 1
ATOM 701 O O . GLY A 1 92 ? 8.133 7.175 21.290 1.00 85.12 92 GLY A O 1
ATOM 702 N N . GLY A 1 93 ? 6.762 5.406 21.434 1.00 86.44 93 GLY A N 1
ATOM 703 C CA . GLY A 1 93 ? 5.921 5.937 22.518 1.00 86.44 93 GLY A CA 1
ATOM 704 C C . GLY A 1 93 ? 4.895 7.000 22.098 1.00 86.44 93 GLY A C 1
ATOM 705 O O . GLY A 1 93 ? 4.214 7.550 22.961 1.00 86.44 93 GLY A O 1
ATOM 706 N N . LYS A 1 94 ? 4.759 7.293 20.799 1.00 87.00 94 LYS A N 1
ATOM 707 C CA . LYS A 1 94 ? 3.765 8.227 20.248 1.00 87.00 94 LYS A CA 1
ATOM 708 C C . LYS A 1 94 ? 2.691 7.478 19.465 1.00 87.00 94 LYS A C 1
ATOM 710 O O . LYS A 1 94 ? 2.972 6.441 18.872 1.00 87.00 94 LYS A O 1
ATOM 715 N N . ILE A 1 95 ? 1.477 8.030 19.446 1.00 86.56 95 ILE A N 1
ATOM 716 C CA . ILE A 1 95 ? 0.351 7.483 18.682 1.00 86.56 95 ILE A CA 1
ATOM 717 C C . ILE A 1 95 ? 0.264 8.150 17.311 1.00 86.56 95 ILE A C 1
ATOM 719 O O . ILE A 1 95 ? 0.211 9.377 17.205 1.00 86.56 95 ILE A O 1
ATOM 723 N N . TYR A 1 96 ? 0.209 7.325 16.270 1.00 83.38 96 TYR A N 1
ATOM 724 C CA . TYR A 1 96 ? 0.036 7.731 14.884 1.00 83.38 96 TYR A CA 1
ATOM 725 C C . TYR A 1 96 ? -1.211 7.063 14.300 1.00 83.38 96 TYR A C 1
ATOM 727 O O . TYR A 1 96 ? -1.351 5.842 14.414 1.00 83.38 96 TYR A O 1
ATOM 735 N N . PRO A 1 97 ? -2.104 7.814 13.633 1.00 81.12 97 PRO A N 1
ATOM 736 C CA . PRO A 1 97 ? -3.208 7.213 12.908 1.00 81.12 97 PRO A CA 1
ATOM 737 C C . PRO A 1 97 ? -2.691 6.611 11.593 1.00 81.12 97 PRO A C 1
ATOM 739 O O . PRO A 1 97 ? -1.883 7.220 10.890 1.00 81.12 97 PRO A O 1
ATOM 742 N N . ALA A 1 98 ? -3.179 5.428 11.245 1.00 78.88 98 ALA A N 1
ATOM 743 C CA . ALA A 1 98 ? -3.208 4.928 9.875 1.00 78.88 98 ALA A CA 1
ATOM 744 C C . ALA A 1 98 ? -4.671 4.702 9.511 1.00 78.88 98 ALA A C 1
ATOM 746 O O . ALA A 1 98 ? -5.379 4.005 10.233 1.00 78.88 98 ALA A O 1
ATOM 747 N N . TRP A 1 99 ? -5.148 5.317 8.435 1.00 73.69 99 TRP A N 1
ATOM 748 C CA . TRP A 1 99 ? -6.532 5.159 8.005 1.00 73.69 99 TRP A CA 1
ATOM 749 C C . TRP A 1 99 ? -6.628 4.328 6.737 1.00 73.69 99 TRP A C 1
ATOM 751 O O . TRP A 1 99 ? -5.859 4.474 5.791 1.00 73.69 99 TRP A O 1
ATOM 761 N N . SER A 1 100 ? -7.654 3.504 6.751 1.00 68.25 100 SER A N 1
ATOM 762 C CA . SER A 1 100 ? -8.158 2.694 5.672 1.00 68.25 100 SER A CA 1
ATOM 763 C C . SER A 1 100 ? -9.453 3.286 5.163 1.00 68.25 100 SER A C 1
ATOM 765 O O . SER A 1 100 ? -10.222 3.821 5.963 1.00 68.25 100 SER A O 1
ATOM 767 N N . ARG A 1 101 ? -9.736 3.143 3.873 1.00 63.06 101 ARG A N 1
ATOM 768 C CA . ARG A 1 101 ? -11.058 3.451 3.314 1.00 63.06 101 ARG A CA 1
ATOM 769 C C . ARG A 1 101 ? -11.669 2.171 2.791 1.00 63.06 101 ARG A C 1
ATOM 771 O O . ARG A 1 101 ? -10.944 1.354 2.239 1.00 63.06 101 ARG A O 1
ATOM 778 N N . LEU A 1 102 ? -12.992 2.039 2.874 1.00 56.75 102 LEU A N 1
ATOM 779 C CA . LEU A 1 102 ? -13.658 1.115 1.964 1.00 56.75 102 LEU A CA 1
ATOM 780 C C . LEU A 1 102 ? -13.328 1.542 0.528 1.00 56.75 102 LEU A C 1
ATOM 782 O O . LEU A 1 102 ? -13.568 2.707 0.180 1.00 56.75 102 LEU A O 1
ATOM 786 N N . PRO A 1 103 ? -12.811 0.645 -0.324 1.00 49.69 103 PRO A N 1
ATOM 787 C CA . PRO A 1 103 ? -12.863 0.842 -1.755 1.00 49.69 103 PRO A CA 1
ATOM 788 C C . PRO A 1 103 ? -14.307 1.162 -2.120 1.00 49.69 103 PRO A C 1
ATOM 790 O O . PRO A 1 103 ? -15.217 0.340 -2.002 1.00 49.69 103 PRO A O 1
ATOM 793 N N . LYS A 1 104 ? -14.557 2.399 -2.554 1.00 49.19 104 LYS A N 1
ATOM 794 C CA . LYS A 1 104 ? -15.812 2.702 -3.230 1.00 49.19 104 LYS A CA 1
ATOM 795 C C . LYS A 1 104 ? -15.781 1.849 -4.481 1.00 49.19 104 LYS A C 1
ATOM 797 O O . LYS A 1 104 ? -15.072 2.218 -5.414 1.00 49.19 104 LYS A O 1
ATOM 802 N N . LYS A 1 105 ? -16.502 0.724 -4.474 1.00 44.34 105 LYS A N 1
ATOM 803 C CA . LYS A 1 105 ? -16.367 -0.333 -5.481 1.00 44.34 105 LYS A CA 1
ATOM 804 C C . LYS A 1 105 ? -16.265 0.182 -6.919 1.00 44.34 105 LYS A C 1
ATOM 806 O O . LYS A 1 105 ? -15.576 -0.455 -7.695 1.00 44.34 105 LYS A O 1
ATOM 811 N N . HIS A 1 106 ? -16.835 1.340 -7.281 1.00 45.94 106 HIS A N 1
ATOM 812 C CA . HIS A 1 106 ? -16.772 1.862 -8.653 1.00 45.94 106 HIS A CA 1
ATOM 813 C C . HIS A 1 106 ? -16.810 3.406 -8.802 1.00 45.94 106 HIS A C 1
ATOM 815 O O . HIS A 1 106 ? -17.557 3.905 -9.638 1.00 45.94 106 HIS A O 1
ATOM 821 N N . ALA A 1 107 ? -16.070 4.208 -8.021 1.00 42.41 107 ALA A N 1
ATOM 822 C CA . ALA A 1 107 ? -16.312 5.669 -8.018 1.00 42.41 107 ALA A CA 1
ATOM 823 C C . ALA A 1 107 ? -15.540 6.552 -9.031 1.00 42.41 107 ALA A C 1
ATOM 825 O O . ALA A 1 107 ? -15.929 7.708 -9.183 1.00 42.41 107 ALA A O 1
ATOM 826 N N . ASP A 1 108 ? -14.503 6.086 -9.740 1.00 48.59 108 ASP A N 1
ATOM 827 C CA . ASP A 1 108 ? -13.798 6.946 -10.714 1.00 48.59 108 ASP A CA 1
ATOM 828 C C . ASP A 1 108 ? -13.405 6.180 -11.990 1.00 48.59 108 ASP A C 1
ATOM 830 O O . ASP A 1 108 ? -12.702 5.168 -11.953 1.00 48.59 108 ASP A O 1
ATOM 834 N N . THR A 1 109 ? -13.862 6.678 -13.144 1.00 47.03 109 THR A N 1
ATOM 835 C CA . THR A 1 109 ? -13.608 6.107 -14.477 1.00 47.03 109 THR A CA 1
ATOM 836 C C . THR A 1 109 ? -12.123 6.088 -14.836 1.00 47.03 109 THR A C 1
ATOM 838 O O . THR A 1 109 ? -11.689 5.229 -15.601 1.00 47.03 109 THR A O 1
ATOM 841 N N . ARG A 1 110 ? -11.314 6.978 -14.246 1.00 49.22 110 ARG A N 1
ATOM 842 C CA . ARG A 1 110 ? -9.857 7.026 -14.437 1.00 49.22 110 ARG A CA 1
ATOM 843 C C . ARG A 1 110 ? -9.125 5.842 -13.815 1.00 49.22 110 ARG A C 1
ATOM 845 O O . ARG A 1 110 ? -8.017 5.549 -14.256 1.00 49.22 110 ARG A O 1
ATOM 852 N N . HIS A 1 111 ? -9.710 5.183 -12.820 1.00 60.09 111 HIS A N 1
ATOM 853 C CA . HIS A 1 111 ? -9.143 3.982 -12.206 1.00 60.09 111 HIS A CA 1
ATOM 854 C C . HIS A 1 111 ? -9.539 2.712 -12.949 1.00 60.09 111 HIS A C 1
ATOM 856 O O . HIS A 1 111 ? -8.873 1.698 -12.795 1.00 60.09 111 HIS A O 1
ATOM 862 N N . VAL A 1 112 ? -10.573 2.761 -13.794 1.00 68.38 112 VAL A N 1
ATOM 863 C CA . VAL A 1 112 ? -11.113 1.565 -14.448 1.00 68.38 112 VAL A CA 1
ATOM 864 C C . VAL A 1 112 ? -10.066 0.890 -15.328 1.00 68.38 112 VAL A C 1
ATOM 866 O O . VAL A 1 112 ? -9.907 -0.311 -15.212 1.00 68.38 112 VAL A O 1
ATOM 869 N N . ALA A 1 113 ? -9.299 1.628 -16.138 1.00 78.75 113 ALA A N 1
ATOM 870 C CA . ALA A 1 113 ? -8.311 1.013 -17.031 1.00 78.75 113 ALA A CA 1
ATOM 871 C C . ALA A 1 113 ? -7.152 0.334 -16.275 1.00 78.75 113 ALA A C 1
ATOM 873 O O . ALA A 1 113 ? -6.837 -0.822 -16.547 1.00 78.75 113 ALA A O 1
ATOM 874 N N . VAL A 1 114 ? -6.558 1.022 -15.290 1.00 84.12 114 VAL A N 1
ATOM 875 C CA . VAL A 1 114 ? -5.480 0.457 -14.453 1.00 84.12 114 VAL A CA 1
ATOM 876 C C . VAL A 1 114 ? -6.004 -0.712 -13.626 1.00 84.12 114 VAL A C 1
ATOM 878 O O . VAL A 1 114 ? -5.343 -1.738 -13.508 1.00 84.12 114 VAL A O 1
ATOM 881 N N . TRP A 1 115 ? -7.218 -0.587 -13.091 1.00 79.62 115 TRP A N 1
ATOM 882 C CA . TRP A 1 115 ? -7.852 -1.656 -12.337 1.00 79.62 115 TRP A CA 1
ATOM 883 C C . TRP A 1 115 ? -8.184 -2.866 -13.207 1.00 79.62 115 TRP A C 1
ATOM 885 O O . TRP A 1 115 ? -7.961 -3.987 -12.771 1.00 79.62 115 TRP A O 1
ATOM 895 N N . THR A 1 116 ? -8.667 -2.668 -14.434 1.00 85.44 116 THR A N 1
ATOM 896 C CA . THR A 1 116 ? -8.898 -3.753 -15.393 1.00 85.44 116 THR A CA 1
ATOM 897 C C . THR A 1 116 ? -7.589 -4.472 -15.697 1.00 85.44 116 THR A C 1
ATOM 899 O O . THR A 1 116 ? -7.531 -5.687 -15.534 1.00 85.44 116 THR A O 1
ATOM 902 N N . LEU A 1 117 ? -6.521 -3.732 -16.022 1.00 90.44 117 LEU A N 1
ATOM 903 C CA . LEU A 1 117 ? -5.189 -4.303 -16.235 1.00 90.44 117 LEU A CA 1
ATOM 904 C C . LEU A 1 117 ? -4.734 -5.135 -15.025 1.00 90.44 117 LEU A C 1
ATOM 906 O O . LEU A 1 117 ? -4.320 -6.285 -15.170 1.00 90.44 117 LEU A O 1
ATOM 910 N N . PHE A 1 118 ? -4.851 -4.569 -13.822 1.00 89.19 118 PHE A N 1
ATOM 9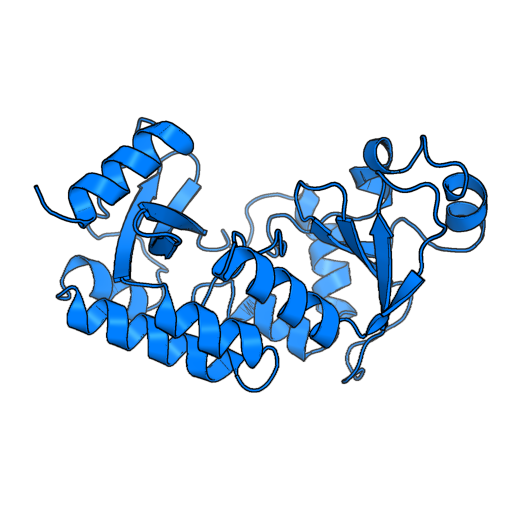11 C CA . PHE A 1 118 ? -4.462 -5.232 -12.583 1.00 89.19 118 PHE A CA 1
ATOM 912 C C . PHE A 1 118 ? -5.312 -6.481 -12.301 1.00 89.19 118 PHE A C 1
ATOM 914 O O . PHE A 1 118 ? -4.777 -7.548 -12.018 1.00 89.19 118 PHE A O 1
ATOM 921 N N . ALA A 1 119 ? -6.635 -6.392 -12.419 1.00 85.44 119 ALA A N 1
ATOM 922 C CA . ALA A 1 119 ? -7.548 -7.503 -12.163 1.00 85.44 119 ALA A CA 1
ATOM 923 C C . ALA A 1 119 ? -7.364 -8.661 -13.162 1.00 85.44 119 ALA A C 1
ATOM 925 O O . ALA A 1 119 ? -7.488 -9.833 -12.784 1.00 85.44 119 ALA A O 1
ATOM 926 N N . GLU A 1 120 ? -7.040 -8.348 -14.416 1.00 90.69 120 GLU A N 1
ATOM 927 C CA . GLU A 1 120 ? -6.806 -9.342 -15.462 1.00 90.69 120 GLU A CA 1
ATOM 928 C C . GLU A 1 120 ? -5.440 -10.013 -15.319 1.00 90.69 120 GLU A C 1
ATOM 930 O O . GLU A 1 120 ? -5.372 -11.238 -15.384 1.00 90.69 120 GLU A O 1
ATOM 935 N N . ARG A 1 121 ? -4.370 -9.241 -15.080 1.00 95.50 121 ARG A N 1
ATOM 936 C CA . ARG A 1 121 ? -2.990 -9.725 -15.255 1.00 95.50 121 ARG A CA 1
ATOM 937 C C . ARG A 1 121 ? -2.169 -9.833 -13.977 1.00 95.50 121 ARG A C 1
ATOM 939 O O . ARG A 1 121 ? -1.140 -10.500 -13.995 1.00 95.50 121 ARG A O 1
ATOM 946 N N . ALA A 1 122 ? -2.570 -9.207 -12.869 1.00 94.19 122 ALA A N 1
ATOM 947 C CA . ALA A 1 122 ? -1.758 -9.243 -11.656 1.00 94.19 122 ALA A CA 1
ATOM 948 C C . ALA A 1 122 ? -1.739 -10.644 -11.005 1.00 94.19 122 ALA A C 1
ATOM 950 O O . ALA A 1 122 ? -2.714 -11.403 -11.119 1.00 94.19 122 ALA A O 1
ATOM 951 N N . PRO A 1 123 ? -0.663 -10.973 -10.263 1.00 94.69 123 PRO A N 1
ATOM 952 C CA . PRO A 1 123 ? -0.573 -12.180 -9.446 1.00 94.69 123 PRO A CA 1
ATOM 953 C C . PRO A 1 123 ? -1.811 -12.383 -8.572 1.00 94.69 123 PRO A C 1
ATOM 955 O O . PRO A 1 123 ? -2.288 -11.438 -7.938 1.00 94.69 123 PRO A O 1
ATOM 958 N N . GLN A 1 124 ? -2.322 -13.617 -8.488 1.00 89.38 124 GLN A N 1
ATOM 959 C CA . GLN A 1 124 ? -3.546 -13.917 -7.723 1.00 89.38 124 GLN A CA 1
ATOM 960 C C . GLN A 1 124 ? -3.477 -13.442 -6.267 1.00 89.38 124 GLN A C 1
ATOM 962 O O . GLN A 1 124 ? -4.458 -12.925 -5.741 1.00 89.38 124 GLN A O 1
ATOM 967 N N . VAL A 1 125 ? -2.304 -13.549 -5.641 1.00 86.19 125 VAL A N 1
ATOM 968 C CA . VAL A 1 125 ? -2.074 -13.069 -4.274 1.00 86.19 125 VAL A CA 1
ATOM 969 C C . VAL A 1 125 ? -2.243 -11.554 -4.181 1.00 86.19 125 VAL A C 1
ATOM 971 O O . VAL A 1 125 ? -2.905 -11.073 -3.270 1.00 86.19 125 VAL A O 1
ATOM 974 N N . LEU A 1 126 ? -1.696 -10.788 -5.130 1.00 86.81 126 LEU A N 1
ATOM 975 C CA . LEU A 1 126 ? -1.866 -9.335 -5.140 1.00 86.81 126 LEU A CA 1
ATOM 976 C C . LEU A 1 126 ? -3.315 -8.931 -5.381 1.00 86.81 126 LEU A C 1
ATOM 978 O O . LEU A 1 126 ? -3.787 -7.993 -4.743 1.00 86.81 126 LEU A O 1
ATOM 982 N N . LYS A 1 127 ? -4.015 -9.634 -6.276 1.00 84.38 127 LYS A N 1
ATOM 983 C CA . LYS A 1 127 ? -5.441 -9.400 -6.512 1.00 84.38 127 LYS A CA 1
ATOM 984 C C . LYS A 1 127 ? -6.224 -9.610 -5.230 1.00 84.38 127 LYS A C 1
ATOM 986 O O . LYS A 1 127 ? -6.857 -8.666 -4.786 1.00 84.38 127 LYS A O 1
ATOM 991 N N . TRP A 1 128 ? -6.056 -10.763 -4.585 1.00 81.19 128 TRP A N 1
ATOM 992 C CA . TRP A 1 128 ? -6.663 -11.067 -3.290 1.00 81.19 128 TRP A CA 1
ATOM 993 C C . TRP A 1 128 ? -6.337 -10.010 -2.217 1.00 81.19 128 TRP A C 1
ATOM 995 O O . TRP A 1 128 ? -7.234 -9.526 -1.525 1.00 81.19 128 TRP A O 1
ATOM 1005 N N . LEU A 1 129 ? -5.078 -9.562 -2.121 1.00 78.88 129 LEU A N 1
ATOM 1006 C CA . LEU A 1 129 ? -4.696 -8.471 -1.216 1.00 78.88 129 LEU A CA 1
ATOM 1007 C C . LEU A 1 129 ? -5.466 -7.174 -1.520 1.00 78.88 129 LEU A C 1
ATOM 1009 O O . LEU A 1 129 ? -5.889 -6.491 -0.598 1.00 78.88 129 LEU A O 1
ATOM 1013 N N . HIS A 1 130 ? -5.692 -6.831 -2.787 1.00 77.62 130 HIS A N 1
ATOM 1014 C CA . HIS A 1 130 ? -6.388 -5.596 -3.163 1.00 77.62 130 HIS A CA 1
ATOM 1015 C C . HIS A 1 130 ? -7.921 -5.708 -3.125 1.00 77.62 130 HIS A C 1
ATOM 1017 O O . HIS A 1 130 ? -8.589 -4.699 -2.899 1.00 77.62 130 HIS A O 1
ATOM 1023 N N . THR A 1 131 ? -8.483 -6.897 -3.371 1.00 70.25 131 THR A N 1
ATOM 1024 C CA . THR A 1 131 ? -9.934 -7.132 -3.502 1.00 70.25 131 THR A CA 1
ATOM 1025 C C . THR A 1 131 ? -10.600 -7.650 -2.254 1.00 70.25 131 THR A C 1
ATOM 1027 O O . THR A 1 131 ? -11.795 -7.456 -2.103 1.00 70.25 131 THR A O 1
ATOM 1030 N N . ASP A 1 132 ? -9.871 -8.357 -1.404 1.00 67.50 132 ASP A N 1
ATOM 1031 C CA . ASP A 1 132 ? -10.431 -8.953 -0.201 1.00 67.50 132 ASP A CA 1
ATOM 1032 C C . ASP A 1 132 ? -9.814 -8.264 1.004 1.00 67.50 132 ASP A C 1
ATOM 1034 O O . ASP A 1 132 ? -10.526 -7.793 1.889 1.00 67.50 132 ASP A O 1
ATOM 1038 N N . LEU A 1 133 ? -8.485 -8.127 1.020 1.00 68.50 133 LEU A N 1
ATOM 1039 C CA . LEU A 1 133 ? -7.803 -7.535 2.159 1.00 68.50 133 LEU A CA 1
ATOM 1040 C C . LEU A 1 133 ? -8.018 -6.022 2.233 1.00 68.50 133 LEU A C 1
ATOM 1042 O O . LEU A 1 133 ? -8.631 -5.540 3.182 1.00 68.50 133 LEU A O 1
ATOM 1046 N N . MET A 1 134 ? -7.627 -5.271 1.213 1.00 66.44 134 MET A N 1
ATOM 1047 C CA . MET A 1 134 ? -7.809 -3.819 1.188 1.00 66.44 134 MET A CA 1
ATOM 1048 C C . MET A 1 134 ? -9.272 -3.400 0.974 1.00 66.44 134 MET A C 1
ATOM 1050 O O . MET A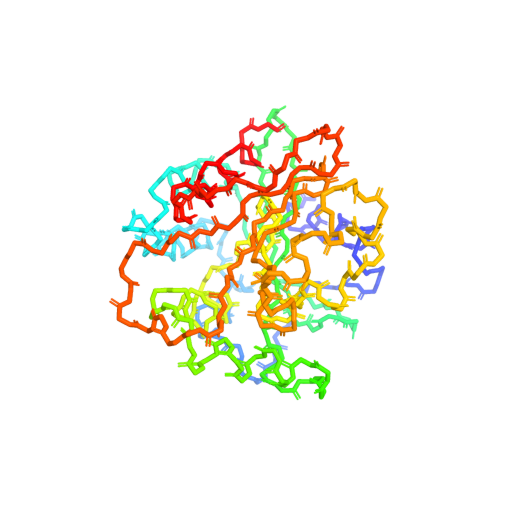 1 134 ? -9.633 -2.296 1.370 1.00 66.44 134 MET A O 1
ATOM 1054 N N . ASP A 1 135 ? -10.141 -4.289 0.467 1.00 55.72 135 ASP A N 1
ATOM 1055 C CA . ASP A 1 135 ? -11.614 -4.126 0.432 1.00 55.72 135 ASP A CA 1
ATOM 1056 C C . ASP A 1 135 ? -12.281 -4.509 1.759 1.00 55.72 135 ASP A C 1
ATOM 1058 O O . ASP A 1 135 ? -13.340 -5.133 1.836 1.00 55.72 135 ASP A O 1
ATOM 1062 N N . GLY A 1 136 ? -11.630 -4.110 2.848 1.00 47.88 136 GLY A N 1
ATOM 1063 C CA . GLY A 1 136 ? -12.221 -4.123 4.168 1.00 47.88 136 GLY A CA 1
ATOM 1064 C C . GLY A 1 136 ? -11.862 -5.296 5.086 1.00 47.88 136 GLY A C 1
ATOM 1065 O O . GLY A 1 136 ? -12.549 -5.423 6.099 1.00 47.88 136 GLY A O 1
ATOM 1066 N N . LEU A 1 137 ? -10.851 -6.147 4.802 1.00 46.84 137 LEU A N 1
ATOM 1067 C CA . LEU A 1 137 ? -10.220 -7.034 5.817 1.00 46.84 137 LEU A CA 1
ATOM 1068 C C . LEU A 1 137 ? -9.031 -6.317 6.501 1.00 46.84 137 LEU A C 1
ATOM 1070 O O . LEU A 1 137 ? -9.104 -6.023 7.679 1.00 46.84 137 LEU A O 1
ATOM 1074 N N . THR A 1 138 ? -7.997 -5.880 5.793 1.00 51.50 138 THR A N 1
ATOM 1075 C CA . THR A 1 138 ? -6.811 -5.161 6.295 1.00 51.50 138 THR A CA 1
ATOM 1076 C C . THR A 1 138 ? -6.314 -4.214 5.217 1.00 51.50 138 THR A C 1
ATOM 1078 O O . THR A 1 138 ? -6.031 -4.632 4.102 1.00 51.50 138 THR A O 1
ATOM 1081 N N . ASP A 1 139 ? -6.177 -2.934 5.543 1.00 58.34 139 ASP A N 1
ATOM 1082 C CA . ASP A 1 139 ? -5.730 -1.956 4.558 1.00 58.34 139 ASP A CA 1
ATOM 1083 C C . ASP A 1 139 ? -4.329 -1.498 4.903 1.00 58.34 139 ASP A C 1
ATOM 1085 O O . ASP A 1 139 ? -4.096 -0.764 5.870 1.00 58.34 139 ASP A O 1
ATOM 1089 N N . LEU A 1 140 ? -3.393 -2.002 4.109 1.00 57.03 140 LEU A N 1
ATOM 1090 C CA . LEU A 1 140 ? -1.990 -1.713 4.288 1.00 57.03 140 LEU A CA 1
ATOM 1091 C C . LEU A 1 140 ? -1.597 -0.330 3.728 1.00 57.03 140 LEU A C 1
ATOM 1093 O O . LEU A 1 140 ? -0.431 0.043 3.803 1.00 57.03 140 LEU A O 1
ATOM 1097 N N . TYR A 1 141 ? -2.560 0.443 3.206 1.00 55.91 141 TYR A N 1
ATOM 1098 C CA . TYR A 1 141 ? -2.352 1.641 2.386 1.00 55.91 141 TYR A CA 1
ATOM 1099 C C . TYR A 1 141 ? -1.473 2.752 2.997 1.00 55.91 141 TYR A C 1
ATOM 1101 O O . TYR A 1 141 ? -0.956 3.623 2.305 1.00 55.91 141 TYR A O 1
ATOM 1109 N N . GLN A 1 142 ? -1.299 2.746 4.317 1.00 60.75 142 GLN A N 1
ATOM 1110 C CA . GLN A 1 142 ? -0.525 3.744 5.070 1.00 60.75 142 GLN A CA 1
ATOM 1111 C C . GLN A 1 142 ? 0.733 3.164 5.725 1.00 60.75 142 GLN A C 1
ATOM 1113 O O . GLN A 1 142 ? 1.440 3.868 6.450 1.00 60.75 142 GLN A O 1
ATOM 1118 N N . PHE A 1 143 ? 1.00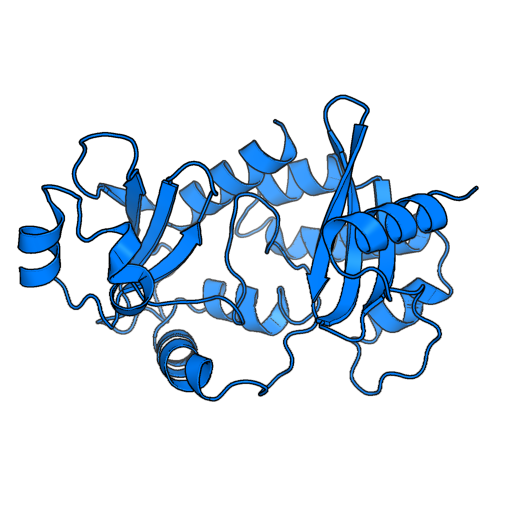9 1.884 5.500 1.00 69.12 143 PHE A N 1
ATOM 1119 C CA . PHE A 1 143 ? 2.263 1.268 5.894 1.00 69.12 143 PHE A CA 1
ATOM 1120 C C . PHE A 1 143 ? 3.177 1.310 4.674 1.00 69.12 143 PHE A C 1
ATOM 1122 O O . PHE A 1 143 ? 2.794 0.898 3.584 1.00 69.12 143 PHE A O 1
ATOM 1129 N N . GLY A 1 144 ? 4.350 1.908 4.827 1.00 73.81 144 GLY A N 1
ATOM 1130 C CA . GLY A 1 144 ? 5.430 1.885 3.838 1.00 73.81 144 GLY A CA 1
ATOM 1131 C C . GLY A 1 144 ? 5.110 2.511 2.482 1.00 73.81 144 GLY A C 1
ATOM 1132 O O . GLY A 1 144 ? 5.943 2.430 1.587 1.00 73.81 144 GLY A O 1
ATOM 1133 N N . GLY A 1 145 ? 3.931 3.118 2.310 1.00 80.25 145 GLY A N 1
ATOM 1134 C CA . GLY A 1 145 ? 3.470 3.631 1.026 1.00 80.25 145 GLY A CA 1
ATOM 1135 C C . GLY A 1 145 ? 2.886 2.580 0.079 1.00 80.25 145 GLY A C 1
ATOM 1136 O O . GLY A 1 145 ? 2.818 2.835 -1.121 1.00 80.25 145 GLY A O 1
ATOM 1137 N N . PHE A 1 146 ? 2.490 1.398 0.566 1.00 85.50 146 PHE A N 1
ATOM 1138 C CA . PHE A 1 146 ? 1.814 0.400 -0.271 1.00 85.50 146 PHE A CA 1
ATOM 1139 C C . PHE A 1 146 ? 0.494 0.983 -0.807 1.00 85.50 146 PHE A C 1
ATOM 1141 O O . PHE A 1 146 ? -0.305 1.501 -0.039 1.00 85.50 146 PHE A O 1
ATOM 1148 N N . LYS A 1 147 ? 0.258 0.970 -2.120 1.00 81.81 147 LYS A N 1
ATOM 1149 C CA . LYS A 1 147 ? -0.916 1.602 -2.737 1.00 81.81 147 LYS A CA 1
ATOM 1150 C C . LYS A 1 147 ? -2.121 0.665 -2.694 1.00 81.81 147 LYS A C 1
ATOM 1152 O O . LYS A 1 147 ? -1.994 -0.524 -2.949 1.00 81.81 147 LYS A O 1
ATOM 1157 N N . SER A 1 148 ? -3.305 1.208 -2.412 1.00 73.50 148 SER A N 1
ATOM 1158 C CA . SER A 1 148 ? -4.559 0.465 -2.558 1.00 73.50 148 SER A CA 1
ATOM 1159 C C . SER A 1 148 ? -5.076 0.553 -3.988 1.00 73.50 148 SER A C 1
ATOM 1161 O O . SER A 1 148 ? -4.632 1.392 -4.774 1.00 73.50 148 SER A O 1
ATOM 1163 N N . SER A 1 149 ? -6.071 -0.271 -4.320 1.00 72.12 149 SER A N 1
ATOM 1164 C CA . SER A 1 149 ? -6.694 -0.311 -5.653 1.00 72.12 149 SER A CA 1
ATOM 1165 C C . SER A 1 149 ? -7.189 1.061 -6.128 1.00 72.12 149 SER A C 1
ATOM 1167 O O . SER A 1 149 ? -7.110 1.377 -7.314 1.00 72.12 149 SER A O 1
ATOM 1169 N N . ALA A 1 150 ? -7.625 1.912 -5.196 1.00 69.44 150 ALA A N 1
ATOM 1170 C CA . ALA A 1 150 ? -8.074 3.274 -5.464 1.00 69.44 150 ALA A CA 1
ATOM 1171 C C . ALA A 1 150 ? -6.942 4.269 -5.774 1.00 69.44 150 ALA A C 1
ATOM 1173 O O . ALA A 1 150 ? -7.232 5.389 -6.174 1.00 69.44 150 ALA A O 1
ATOM 1174 N N . PHE A 1 151 ? -5.676 3.903 -5.576 1.00 76.25 151 PHE A N 1
ATOM 1175 C CA . PHE A 1 151 ? -4.516 4.766 -5.824 1.00 76.25 151 PHE A CA 1
ATOM 1176 C C . PHE A 1 151 ? -3.478 4.133 -6.746 1.00 76.25 151 PHE A C 1
ATOM 1178 O O . PHE A 1 151 ? -2.486 4.787 -7.052 1.00 76.25 151 PHE A O 1
ATOM 1185 N N . LEU A 1 152 ? -3.706 2.901 -7.217 1.00 81.81 152 LEU A N 1
ATOM 1186 C CA . LEU A 1 152 ? -2.885 2.304 -8.263 1.00 81.81 152 LEU A CA 1
ATOM 1187 C C . LEU A 1 152 ? -2.861 3.228 -9.484 1.00 81.81 152 LEU A C 1
ATOM 1189 O O . LEU A 1 152 ? -3.900 3.601 -10.041 1.00 81.81 152 LEU A O 1
ATOM 1193 N N . THR A 1 153 ? -1.651 3.576 -9.894 1.00 88.25 153 THR A N 1
ATOM 1194 C CA . THR A 1 153 ? -1.360 4.372 -11.082 1.00 88.25 153 THR A CA 1
ATOM 1195 C C . THR A 1 153 ? -0.299 3.656 -11.899 1.00 88.25 153 THR A C 1
ATOM 1197 O O . THR A 1 153 ? 0.428 2.806 -11.386 1.00 88.25 153 THR A O 1
ATOM 1200 N N . THR A 1 154 ? -0.259 3.928 -13.199 1.00 94.50 154 THR A N 1
ATOM 1201 C CA . THR A 1 154 ? 0.819 3.434 -14.056 1.00 94.50 154 THR A CA 1
ATOM 1202 C C . THR A 1 154 ? 1.961 4.435 -14.065 1.00 94.50 154 THR A C 1
ATOM 1204 O O . THR A 1 154 ? 1.747 5.623 -13.817 1.00 94.50 154 THR A O 1
ATOM 1207 N N . MET A 1 155 ? 3.160 3.969 -14.398 1.00 95.25 155 MET A N 1
ATOM 1208 C CA . MET A 1 155 ? 4.342 4.817 -14.536 1.00 95.25 155 MET A CA 1
ATOM 1209 C C . MET A 1 155 ? 4.111 5.953 -15.543 1.00 95.25 155 MET A C 1
ATOM 1211 O O . MET A 1 155 ? 4.494 7.086 -15.280 1.00 95.25 155 MET A O 1
ATOM 1215 N N . GLU A 1 156 ? 3.397 5.686 -16.643 1.00 95.44 156 GLU A N 1
ATOM 1216 C CA . GLU A 1 156 ? 2.969 6.714 -17.606 1.00 95.44 156 GLU A CA 1
ATOM 1217 C C . GLU A 1 156 ? 2.141 7.839 -16.962 1.00 95.44 156 GLU A C 1
ATOM 1219 O O . GLU A 1 156 ? 2.284 9.007 -17.312 1.00 95.44 156 GLU A O 1
ATOM 1224 N N . ARG A 1 157 ? 1.259 7.514 -16.012 1.00 92.12 157 ARG A N 1
ATOM 1225 C CA . ARG A 1 157 ? 0.410 8.524 -15.360 1.00 92.12 157 ARG A CA 1
ATOM 1226 C C . ARG A 1 157 ? 1.152 9.338 -14.313 1.00 92.12 157 ARG A C 1
ATOM 1228 O O . ARG A 1 157 ? 0.722 10.446 -14.015 1.00 92.12 157 ARG A O 1
ATOM 1235 N N . GLU A 1 158 ? 2.238 8.790 -13.790 1.00 92.25 158 GLU A N 1
ATOM 1236 C CA . GLU A 1 158 ? 3.146 9.435 -12.843 1.00 92.25 158 GLU A CA 1
ATOM 1237 C C . GLU A 1 158 ? 4.430 9.903 -13.548 1.00 92.25 158 GLU A C 1
ATOM 1239 O O . GLU A 1 158 ? 5.479 9.987 -12.916 1.00 92.25 158 GLU A O 1
ATOM 1244 N N . ILE A 1 159 ? 4.377 10.188 -14.858 1.00 93.44 159 ILE A N 1
ATOM 1245 C CA . ILE A 1 159 ? 5.566 10.472 -15.676 1.00 93.44 159 ILE A CA 1
ATOM 1246 C C . ILE A 1 159 ? 6.442 11.583 -15.095 1.00 93.44 159 ILE A C 1
ATOM 1248 O O . ILE A 1 159 ? 7.661 11.449 -15.101 1.00 93.44 159 ILE A O 1
ATOM 1252 N N . ASP A 1 160 ? 5.842 12.622 -14.511 1.00 94.19 160 ASP A N 1
ATOM 1253 C CA . ASP A 1 160 ? 6.560 13.740 -13.888 1.00 94.19 160 ASP A CA 1
ATOM 1254 C C . ASP A 1 160 ? 7.468 13.286 -12.727 1.00 94.19 160 ASP A C 1
ATOM 1256 O O . ASP A 1 160 ? 8.477 13.926 -12.446 1.00 94.19 160 ASP A O 1
ATOM 1260 N N . THR A 1 161 ? 7.158 12.157 -12.079 1.00 92.50 161 THR A N 1
ATOM 1261 C CA . THR A 1 161 ? 7.999 11.552 -11.031 1.00 92.50 161 THR A CA 1
ATOM 1262 C C . THR A 1 161 ? 9.311 11.001 -11.597 1.00 92.50 161 THR A C 1
ATOM 1264 O O . THR A 1 161 ? 10.332 10.992 -10.907 1.00 92.50 161 THR A O 1
ATOM 1267 N N . TYR A 1 162 ? 9.296 10.531 -12.846 1.00 93.12 162 TYR A N 1
ATOM 1268 C CA . TYR A 1 162 ? 10.380 9.743 -13.435 1.00 93.12 162 TYR A CA 1
ATOM 1269 C C . TYR A 1 162 ? 11.111 10.457 -14.575 1.00 93.12 162 TYR A C 1
ATOM 1271 O O . TYR A 1 162 ? 12.281 10.172 -14.803 1.00 93.12 162 TYR A O 1
ATOM 1279 N N . ALA A 1 163 ? 10.463 11.397 -15.265 1.00 92.69 163 ALA A N 1
ATOM 1280 C CA . ALA A 1 163 ? 10.964 12.009 -16.497 1.00 92.69 163 ALA A CA 1
ATOM 1281 C C . ALA A 1 163 ? 12.293 12.762 -16.338 1.00 92.69 163 ALA A C 1
ATOM 1283 O O . ALA A 1 163 ? 13.028 12.929 -17.305 1.00 92.69 163 ALA A O 1
ATOM 1284 N N . GLU A 1 164 ? 12.617 13.217 -15.127 1.00 91.69 164 GLU A N 1
ATOM 1285 C CA . GLU A 1 164 ? 13.880 13.909 -14.842 1.00 91.69 164 GLU A CA 1
ATOM 1286 C C . GLU A 1 164 ? 15.051 12.946 -14.571 1.00 91.69 164 GLU A C 1
ATOM 1288 O O . GLU A 1 164 ? 16.196 13.381 -14.430 1.00 91.69 164 GLU A O 1
ATOM 1293 N N . GLN A 1 165 ? 14.792 11.638 -14.485 1.00 93.75 165 GLN A N 1
ATOM 1294 C CA . GLN A 1 165 ? 15.816 10.641 -14.196 1.00 93.75 165 GLN A CA 1
ATOM 1295 C C . GLN A 1 165 ? 16.613 10.292 -15.457 1.00 93.75 165 GLN A C 1
ATOM 1297 O O . GLN A 1 165 ? 16.046 9.993 -16.503 1.00 93.75 165 GLN A O 1
ATOM 1302 N N . ALA A 1 166 ? 17.944 10.250 -15.346 1.00 94.31 166 ALA A N 1
ATOM 1303 C CA . ALA A 1 166 ? 18.833 10.015 -16.490 1.00 94.31 166 ALA A CA 1
ATOM 1304 C C . ALA A 1 166 ? 18.602 8.665 -17.202 1.00 94.31 166 ALA A C 1
ATOM 1306 O O . ALA A 1 166 ? 18.914 8.537 -18.381 1.00 94.31 166 ALA A O 1
ATOM 1307 N N . TRP A 1 167 ? 18.062 7.670 -16.494 1.00 94.50 167 TRP A N 1
ATOM 1308 C CA . TRP A 1 167 ? 17.755 6.340 -17.026 1.00 94.50 167 TRP A CA 1
ATOM 1309 C C . TRP A 1 167 ? 16.373 6.250 -17.694 1.00 94.50 167 TRP A C 1
ATOM 1311 O O . TRP A 1 167 ? 16.083 5.251 -18.354 1.00 94.50 167 TRP A O 1
ATOM 1321 N N . PHE A 1 168 ? 15.496 7.243 -17.498 1.00 95.94 168 PHE A N 1
ATOM 1322 C CA . PHE A 1 168 ? 14.0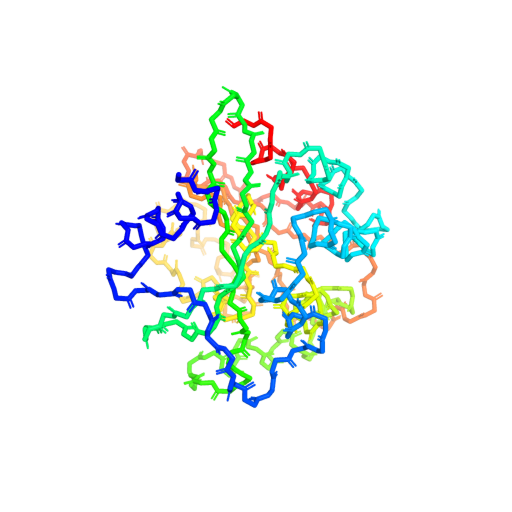75 7.117 -17.828 1.00 95.94 168 PHE A CA 1
ATOM 1323 C C . PHE A 1 168 ? 13.825 6.927 -19.320 1.00 95.94 168 PHE A C 1
ATOM 1325 O O . PHE A 1 168 ? 13.072 6.026 -19.682 1.00 95.94 168 PHE A O 1
ATOM 1332 N N . ASP A 1 169 ? 14.482 7.709 -20.177 1.00 96.06 169 ASP A N 1
ATOM 1333 C CA . ASP A 1 169 ? 14.289 7.624 -21.628 1.00 96.06 169 ASP A CA 1
ATOM 1334 C C . ASP A 1 169 ? 14.635 6.224 -22.161 1.00 96.06 169 ASP A C 1
ATOM 1336 O O . ASP A 1 169 ? 13.857 5.616 -22.899 1.00 96.06 169 ASP A O 1
ATOM 1340 N N . ASP A 1 170 ? 15.773 5.666 -21.740 1.00 96.31 170 ASP A N 1
ATOM 1341 C CA . ASP A 1 170 ? 16.197 4.323 -22.146 1.00 96.31 170 ASP A CA 1
ATOM 1342 C C . ASP A 1 170 ? 15.264 3.241 -21.592 1.00 96.31 170 ASP A C 1
ATOM 1344 O O . ASP A 1 170 ? 14.928 2.291 -22.305 1.00 96.31 170 ASP A O 1
ATOM 1348 N N . PHE A 1 171 ? 14.802 3.392 -20.348 1.00 96.75 171 PHE A N 1
ATOM 1349 C CA . PHE A 1 171 ? 13.851 2.470 -19.733 1.00 96.75 171 PHE A CA 1
ATOM 1350 C C . PHE A 1 171 ? 12.489 2.497 -20.439 1.00 96.75 171 PHE A C 1
ATOM 1352 O O . PHE A 1 171 ? 11.938 1.437 -20.744 1.00 96.75 171 PHE A O 1
ATOM 1359 N N . ALA A 1 172 ? 11.960 3.685 -20.738 1.00 96.62 172 ALA A N 1
ATOM 1360 C CA . ALA A 1 172 ? 10.678 3.870 -21.410 1.00 96.62 172 ALA A CA 1
ATOM 1361 C C . ALA A 1 172 ? 10.699 3.376 -22.864 1.00 96.62 172 ALA A C 1
ATOM 1363 O O . ALA A 1 172 ? 9.690 2.887 -23.363 1.00 96.62 172 ALA A O 1
ATOM 1364 N N . ASN A 1 173 ? 11.853 3.430 -23.534 1.00 96.69 173 ASN A N 1
ATOM 1365 C CA . ASN A 1 173 ? 12.024 2.857 -24.872 1.00 96.69 173 ASN A CA 1
ATOM 1366 C C . ASN A 1 173 ? 12.045 1.318 -24.876 1.00 96.69 173 ASN A C 1
ATOM 1368 O O . ASN A 1 173 ? 11.755 0.702 -25.902 1.00 96.69 173 ASN A O 1
ATOM 1372 N N . GLN A 1 174 ? 12.411 0.693 -23.756 1.00 96.75 174 GLN A N 1
ATOM 1373 C CA . GLN A 1 174 ? 12.537 -0.764 -23.633 1.00 96.75 174 GLN A CA 1
ATOM 1374 C C . GLN A 1 174 ? 11.300 -1.432 -23.026 1.00 96.75 174 GLN A C 1
ATOM 1376 O O . GLN A 1 174 ? 11.120 -2.637 -23.194 1.00 96.75 174 GLN A O 1
ATOM 1381 N N . ASN A 1 175 ? 10.454 -0.675 -22.326 1.00 96.94 175 ASN A N 1
ATOM 1382 C CA . ASN A 1 175 ? 9.343 -1.211 -21.547 1.00 96.94 175 ASN A CA 1
ATOM 1383 C C . ASN A 1 175 ? 8.035 -0.470 -21.841 1.00 96.94 175 ASN A C 1
ATOM 1385 O O . ASN A 1 175 ? 8.027 0.728 -22.112 1.00 96.94 175 ASN A O 1
ATOM 1389 N N . ASN A 1 176 ? 6.901 -1.162 -21.705 1.00 96.88 176 ASN A N 1
ATOM 1390 C CA . ASN A 1 176 ? 5.594 -0.528 -21.850 1.00 96.88 176 ASN A CA 1
ATOM 1391 C C . ASN A 1 176 ? 5.173 0.192 -20.555 1.00 96.88 176 ASN A C 1
ATOM 1393 O O . ASN A 1 176 ? 4.479 -0.374 -19.710 1.00 96.88 176 ASN A O 1
ATOM 1397 N N . ILE A 1 177 ? 5.579 1.454 -20.390 1.00 96.44 177 ILE A N 1
ATOM 1398 C CA . ILE A 1 177 ? 5.329 2.230 -19.159 1.00 96.44 177 ILE A CA 1
ATOM 1399 C C . ILE A 1 177 ? 3.839 2.473 -18.854 1.00 96.44 177 ILE A C 1
ATOM 1401 O O . ILE A 1 177 ? 3.494 2.772 -17.708 1.00 96.44 177 ILE A O 1
ATOM 1405 N N . SER A 1 178 ? 2.936 2.303 -19.830 1.00 95.81 178 SER A N 1
ATOM 1406 C CA . SER A 1 178 ? 1.485 2.354 -19.592 1.00 95.81 178 SER A CA 1
ATOM 1407 C C . SER A 1 178 ? 0.945 1.080 -18.932 1.00 95.81 178 SER A C 1
ATOM 1409 O O . SER A 1 178 ? -0.183 1.074 -18.449 1.00 95.81 178 SER A O 1
ATOM 1411 N N . GLU A 1 179 ? 1.723 -0.006 -18.917 1.00 97.00 179 GLU A N 1
ATOM 1412 C CA . GLU A 1 179 ? 1.369 -1.290 -18.297 1.00 97.00 179 GLU A CA 1
ATOM 1413 C C . GLU A 1 179 ? 2.217 -1.608 -17.054 1.00 97.00 179 GLU A C 1
ATOM 1415 O O . GLU A 1 179 ? 1.997 -2.618 -16.386 1.00 97.00 179 GLU A O 1
ATOM 1420 N N . ILE A 1 180 ? 3.150 -0.726 -16.692 1.00 97.38 180 ILE A N 1
ATOM 1421 C CA . ILE A 1 180 ? 3.896 -0.800 -15.436 1.00 97.38 180 ILE A CA 1
ATOM 1422 C C . ILE A 1 180 ? 3.097 -0.079 -14.352 1.00 97.38 180 ILE A C 1
ATOM 1424 O O . ILE A 1 180 ? 2.925 1.136 -14.409 1.00 97.38 180 ILE A O 1
ATOM 1428 N N . VAL A 1 181 ? 2.610 -0.828 -13.364 1.00 95.44 181 VAL A N 1
ATOM 1429 C CA . VAL A 1 181 ? 1.770 -0.331 -12.268 1.00 95.44 181 VAL A CA 1
ATOM 1430 C C . VAL A 1 181 ? 2.606 -0.087 -11.019 1.00 95.44 181 VAL A C 1
ATOM 1432 O O . VAL A 1 181 ? 3.300 -0.977 -10.534 1.00 95.44 181 VAL A O 1
ATOM 1435 N N . GLU A 1 182 ? 2.497 1.104 -10.449 1.00 93.69 182 GLU A N 1
ATOM 1436 C CA . GLU A 1 182 ? 3.101 1.442 -9.168 1.00 93.69 182 GLU A CA 1
ATOM 1437 C C . GLU A 1 182 ? 2.296 0.808 -8.035 1.00 93.69 182 GLU A C 1
ATOM 1439 O O . GLU A 1 182 ? 1.133 1.151 -7.810 1.00 93.69 182 GLU A O 1
ATOM 1444 N N . VAL A 1 183 ? 2.916 -0.134 -7.327 1.00 91.81 183 VAL A N 1
ATOM 1445 C CA . VAL A 1 183 ? 2.295 -0.820 -6.191 1.00 91.81 183 VAL A CA 1
ATOM 1446 C C . VAL A 1 183 ? 2.739 -0.227 -4.862 1.00 91.81 183 VAL A C 1
ATOM 1448 O O . VAL A 1 183 ? 1.976 -0.301 -3.914 1.00 91.81 183 VAL A O 1
ATOM 1451 N N . LEU A 1 184 ? 3.909 0.410 -4.768 1.00 91.75 184 LEU A N 1
ATOM 1452 C CA . LEU A 1 184 ? 4.369 1.091 -3.550 1.00 91.75 184 LEU A CA 1
ATOM 1453 C C . LEU A 1 184 ? 5.034 2.427 -3.886 1.00 91.75 184 LEU A C 1
ATOM 1455 O O . LEU A 1 184 ? 5.781 2.508 -4.857 1.00 91.75 184 LEU A O 1
ATOM 1459 N N . ALA A 1 185 ? 4.791 3.434 -3.044 1.00 90.38 185 ALA A N 1
ATOM 1460 C CA . ALA A 1 185 ? 5.392 4.764 -3.086 1.00 90.38 185 ALA A CA 1
ATOM 1461 C C . ALA A 1 185 ? 5.732 5.246 -1.670 1.00 90.38 185 ALA A C 1
ATOM 1463 O O . ALA A 1 185 ? 4.870 5.748 -0.949 1.00 90.38 185 ALA A O 1
ATOM 1464 N N . SER A 1 186 ? 6.992 5.125 -1.253 1.00 85.38 186 SER A N 1
ATOM 1465 C CA . SER A 1 186 ? 7.386 5.295 0.154 1.00 85.38 186 SER A CA 1
ATOM 1466 C C . SER A 1 186 ? 7.310 6.735 0.683 1.00 85.38 186 SER A C 1
ATOM 1468 O O . SER A 1 186 ? 7.579 6.975 1.858 1.00 85.38 186 SER A O 1
ATOM 1470 N N . GLY A 1 187 ? 7.036 7.731 -0.170 1.00 78.75 187 GLY A N 1
ATOM 1471 C CA . GLY A 1 187 ? 7.158 9.166 0.146 1.00 78.75 187 GLY A CA 1
ATOM 1472 C C . GLY A 1 187 ? 8.611 9.638 0.331 1.00 78.75 187 GLY A C 1
ATOM 1473 O O . GLY A 1 187 ? 8.917 10.825 0.207 1.00 78.75 187 GLY A O 1
ATOM 1474 N N . GLY A 1 188 ? 9.533 8.700 0.560 1.00 81.19 188 GLY A N 1
ATOM 1475 C CA . GLY A 1 188 ? 10.973 8.894 0.601 1.00 81.19 188 GLY A CA 1
ATOM 1476 C C . GLY A 1 188 ? 11.638 8.925 -0.774 1.00 81.19 188 GLY A C 1
ATOM 1477 O O . GLY A 1 188 ? 12.832 9.187 -0.808 1.00 81.19 188 GLY A O 1
ATOM 1478 N N . GLY A 1 189 ? 10.895 8.731 -1.869 1.00 87.12 189 GLY A N 1
ATOM 1479 C CA . GLY A 1 189 ? 11.422 8.640 -3.238 1.00 87.12 189 GLY A CA 1
ATOM 1480 C C . GLY A 1 189 ? 11.668 7.208 -3.728 1.00 87.12 189 GLY A C 1
ATOM 1481 O O . GLY A 1 189 ? 12.111 7.030 -4.855 1.00 87.12 189 GLY A O 1
ATOM 1482 N N . GLY A 1 190 ? 11.362 6.200 -2.903 1.00 92.25 190 GLY A N 1
ATOM 1483 C CA . GLY A 1 190 ? 11.399 4.792 -3.293 1.00 92.25 190 GLY A CA 1
ATOM 1484 C C . GLY A 1 190 ? 10.047 4.321 -3.830 1.00 92.25 190 GLY A C 1
ATOM 1485 O O . GLY A 1 190 ? 9.016 4.546 -3.190 1.00 92.25 190 GLY A O 1
ATOM 1486 N N . TYR A 1 191 ? 10.064 3.633 -4.965 1.00 94.19 191 TYR A N 1
ATOM 1487 C CA . TYR A 1 191 ? 8.888 3.129 -5.664 1.00 94.19 191 TYR A CA 1
ATOM 1488 C C . TYR A 1 191 ? 9.076 1.664 -6.044 1.00 94.19 191 TYR A C 1
ATOM 1490 O O . TYR A 1 191 ? 10.172 1.241 -6.415 1.00 94.19 191 TYR A O 1
ATOM 1498 N N . LEU A 1 192 ? 7.996 0.890 -5.968 1.00 95.62 192 LEU A N 1
ATOM 1499 C CA . LEU A 1 192 ? 7.962 -0.495 -6.429 1.00 95.62 192 LEU A CA 1
ATOM 1500 C C . LEU A 1 192 ? 6.958 -0.601 -7.572 1.00 95.62 192 LEU A C 1
ATOM 1502 O O . LEU A 1 192 ? 5.774 -0.305 -7.396 1.00 95.62 192 LEU A O 1
ATOM 1506 N N . LEU A 1 193 ? 7.442 -1.011 -8.739 1.00 96.94 193 LEU A N 1
ATOM 1507 C CA . LEU A 1 193 ? 6.708 -0.997 -9.995 1.00 96.94 193 LEU A CA 1
ATOM 1508 C C . LEU A 1 193 ? 6.555 -2.423 -10.530 1.00 96.94 193 LEU A C 1
ATOM 1510 O O . LEU A 1 193 ? 7.533 -3.125 -10.793 1.00 96.94 193 LEU A O 1
ATOM 1514 N N . LEU A 1 194 ? 5.316 -2.863 -10.699 1.00 97.44 194 LEU A N 1
ATOM 1515 C CA . LEU A 1 194 ? 4.977 -4.167 -11.242 1.00 97.44 194 LEU A CA 1
ATOM 1516 C C . LEU A 1 194 ? 4.640 -4.042 -12.726 1.00 97.44 194 LEU A C 1
ATOM 1518 O O . LEU A 1 194 ? 3.645 -3.432 -13.101 1.00 97.44 194 LEU A O 1
ATOM 1522 N N . ASP A 1 195 ? 5.456 -4.660 -13.567 1.00 97.44 195 ASP A N 1
ATOM 1523 C CA . ASP A 1 195 ? 5.223 -4.723 -15.007 1.00 97.44 195 ASP A CA 1
ATOM 1524 C C . ASP A 1 195 ? 4.115 -5.731 -15.338 1.00 97.44 195 ASP A C 1
ATOM 1526 O O . ASP A 1 195 ? 4.306 -6.925 -15.131 1.00 97.44 195 ASP A O 1
ATOM 1530 N N . LEU A 1 196 ? 2.973 -5.272 -15.848 1.00 97.19 196 LEU A N 1
ATOM 1531 C CA . LEU A 1 196 ? 1.831 -6.104 -16.245 1.00 97.19 196 LEU A CA 1
ATOM 1532 C C . LEU A 1 196 ? 1.651 -6.170 -17.770 1.00 97.19 196 LEU A C 1
ATOM 1534 O O . LEU A 1 196 ? 0.541 -6.402 -18.261 1.00 97.19 196 LEU A O 1
ATOM 1538 N N . SER A 1 197 ? 2.727 -5.977 -18.534 1.00 95.88 197 SER A N 1
ATOM 1539 C CA . SER A 1 197 ? 2.700 -6.175 -19.989 1.00 95.88 197 SER A CA 1
ATOM 1540 C C . SER A 1 197 ? 2.390 -7.618 -20.398 1.00 95.88 197 SER A C 1
ATOM 1542 O O . SER A 1 197 ? 1.790 -7.865 -21.444 1.00 95.88 197 SER A O 1
ATOM 1544 N N . GLU A 1 198 ? 2.691 -8.571 -19.516 1.00 94.50 198 GLU A N 1
ATOM 1545 C CA . GLU A 1 198 ? 2.343 -9.985 -19.643 1.00 94.50 198 GLU A CA 1
ATOM 1546 C C . GLU A 1 198 ? 1.349 -10.422 -18.554 1.00 94.50 198 GLU A C 1
ATOM 1548 O O . GLU A 1 198 ? 1.208 -9.785 -17.506 1.00 94.50 198 GLU A O 1
ATOM 1553 N N . ASP A 1 199 ? 0.658 -11.541 -18.788 1.00 96.31 199 ASP A N 1
ATOM 1554 C CA . ASP A 1 199 ? -0.186 -12.183 -17.777 1.00 96.31 199 ASP A CA 1
ATOM 1555 C C . ASP A 1 199 ? 0.683 -12.811 -16.674 1.00 96.31 199 ASP A C 1
ATOM 1557 O O . ASP A 1 199 ? 1.442 -13.751 -16.915 1.00 96.31 199 ASP A O 1
ATOM 1561 N N . ARG A 1 200 ? 0.546 -12.304 -15.444 1.00 95.38 200 ARG A N 1
ATOM 1562 C CA . ARG A 1 200 ? 1.248 -12.788 -14.247 1.00 95.38 200 ARG A CA 1
ATOM 1563 C C . ARG A 1 200 ? 0.335 -13.497 -13.260 1.00 95.38 200 ARG A C 1
ATOM 1565 O O . ARG A 1 200 ? 0.729 -13.722 -12.118 1.00 95.38 200 ARG A O 1
ATOM 1572 N N . THR A 1 201 ? -0.883 -13.862 -13.643 1.00 95.31 201 THR A N 1
ATOM 1573 C CA . THR A 1 201 ? -1.859 -14.437 -12.707 1.00 95.31 201 THR A CA 1
ATOM 1574 C C . THR A 1 201 ? -1.347 -15.691 -11.999 1.00 95.31 201 THR A C 1
ATOM 1576 O O . THR A 1 201 ? -1.593 -15.856 -10.804 1.00 95.31 201 THR A O 1
ATOM 1579 N N . ALA A 1 202 ? -0.599 -16.547 -12.696 1.00 94.25 202 ALA A N 1
ATOM 1580 C CA . ALA A 1 202 ? -0.009 -17.764 -12.135 1.00 94.25 202 ALA A CA 1
ATOM 1581 C C . ALA A 1 202 ? 1.340 -17.546 -11.417 1.00 94.25 202 ALA A C 1
ATOM 1583 O O . ALA A 1 202 ? 1.892 -18.501 -10.867 1.00 94.25 202 ALA A O 1
ATOM 1584 N N . ASP A 1 203 ? 1.883 -16.327 -11.423 1.00 94.06 203 ASP A N 1
ATOM 1585 C CA . ASP A 1 203 ? 3.182 -16.023 -10.828 1.00 94.06 203 ASP A CA 1
ATOM 1586 C C . ASP A 1 203 ? 3.075 -15.954 -9.298 1.00 94.06 203 ASP A C 1
ATOM 1588 O O . ASP A 1 203 ? 2.374 -15.113 -8.733 1.00 94.06 203 ASP A O 1
ATOM 1592 N N . LEU A 1 204 ? 3.763 -16.871 -8.619 1.00 89.38 204 LEU A N 1
ATOM 1593 C CA . LEU A 1 204 ? 3.780 -16.947 -7.158 1.00 89.38 204 LEU A CA 1
ATOM 1594 C C . LEU A 1 204 ? 4.905 -16.117 -6.535 1.00 89.38 204 LEU A C 1
ATOM 1596 O O . LEU A 1 204 ? 4.840 -15.834 -5.343 1.00 89.38 204 LEU A O 1
ATOM 1600 N N . ASN A 1 205 ? 5.927 -15.748 -7.312 1.00 90.75 205 ASN A N 1
ATOM 1601 C CA . ASN A 1 205 ? 7.091 -14.999 -6.839 1.00 90.75 205 ASN A CA 1
ATOM 1602 C C . ASN A 1 205 ? 7.459 -13.906 -7.856 1.00 90.75 205 ASN A C 1
ATOM 1604 O O . ASN A 1 205 ? 8.555 -13.931 -8.424 1.00 90.75 205 ASN A O 1
ATOM 1608 N N . PRO A 1 206 ? 6.546 -12.952 -8.101 1.00 94.56 206 PRO A N 1
ATOM 1609 C CA . PRO A 1 206 ? 6.741 -11.913 -9.089 1.00 94.56 206 PRO A CA 1
ATOM 1610 C C . PRO A 1 206 ? 7.943 -11.045 -8.741 1.00 94.56 206 PRO A C 1
ATOM 1612 O O . PRO A 1 206 ? 8.162 -10.646 -7.595 1.00 94.56 206 PRO A O 1
ATOM 1615 N N . MET A 1 207 ? 8.701 -10.714 -9.778 1.00 97.00 207 MET A N 1
ATOM 1616 C CA . MET A 1 207 ? 9.750 -9.708 -9.713 1.00 97.00 207 MET A CA 1
ATOM 1617 C C . MET A 1 207 ? 9.154 -8.347 -10.092 1.00 97.00 207 MET A C 1
ATOM 1619 O O . MET A 1 207 ? 8.394 -8.240 -11.061 1.00 97.00 207 MET A O 1
ATOM 1623 N N . ALA A 1 208 ? 9.529 -7.308 -9.358 1.00 97.12 208 ALA A N 1
ATOM 1624 C CA . ALA A 1 208 ? 9.162 -5.920 -9.610 1.00 97.12 208 ALA A CA 1
ATOM 1625 C C . ALA A 1 208 ? 10.409 -5.092 -9.933 1.00 97.12 208 ALA A C 1
ATOM 1627 O O . ALA A 1 208 ? 11.532 -5.535 -9.702 1.00 97.12 208 ALA A O 1
ATOM 1628 N N . TRP A 1 209 ? 10.209 -3.900 -10.481 1.00 97.69 209 TRP A N 1
ATOM 1629 C CA . TRP A 1 209 ? 11.246 -2.882 -10.563 1.00 97.69 209 TRP A CA 1
ATOM 1630 C C . TRP A 1 209 ? 11.218 -2.038 -9.292 1.00 97.69 209 TRP A C 1
ATOM 1632 O O . TRP A 1 209 ? 10.170 -1.511 -8.928 1.00 97.69 209 TRP A O 1
ATOM 1642 N N . PHE A 1 210 ? 12.350 -1.910 -8.617 1.00 96.50 210 PHE A N 1
ATOM 1643 C CA . PHE A 1 210 ? 12.554 -0.917 -7.577 1.00 96.50 210 PHE A CA 1
ATOM 1644 C C . PHE A 1 210 ? 13.226 0.310 -8.183 1.00 96.50 210 PHE A C 1
ATOM 1646 O O . PHE A 1 210 ? 14.204 0.189 -8.920 1.00 96.50 210 PHE A O 1
ATOM 1653 N N . VAL A 1 211 ? 12.691 1.484 -7.868 1.00 95.38 211 VAL A N 1
ATOM 1654 C CA . VAL A 1 211 ? 13.205 2.775 -8.323 1.00 95.38 211 VAL A CA 1
ATOM 1655 C C . VAL A 1 211 ? 13.395 3.669 -7.109 1.00 95.38 211 VAL A C 1
ATOM 1657 O O . VAL A 1 211 ? 12.453 3.874 -6.351 1.00 95.38 211 VAL A O 1
ATOM 1660 N N . ASP A 1 212 ? 14.586 4.237 -6.945 1.00 94.19 212 ASP A N 1
ATOM 1661 C CA . ASP A 1 212 ? 14.836 5.322 -5.995 1.00 94.19 212 ASP A CA 1
ATOM 1662 C C . ASP A 1 212 ? 15.158 6.600 -6.770 1.00 94.19 212 ASP A C 1
ATOM 1664 O O . ASP A 1 212 ? 16.252 6.750 -7.302 1.00 94.19 212 ASP A O 1
ATOM 1668 N N . VAL A 1 213 ? 14.211 7.536 -6.821 1.00 92.25 213 VAL A N 1
ATOM 1669 C CA . VAL A 1 213 ? 14.367 8.794 -7.574 1.00 92.25 213 VAL A CA 1
ATOM 1670 C C . VAL A 1 213 ? 15.278 9.807 -6.874 1.00 92.25 213 VAL A C 1
ATOM 1672 O O . VAL A 1 213 ? 15.569 10.863 -7.437 1.00 92.25 213 VAL A O 1
ATOM 1675 N N . LYS A 1 214 ? 15.712 9.530 -5.634 1.00 91.12 214 LYS A N 1
ATOM 1676 C CA . LYS A 1 214 ? 16.674 10.370 -4.901 1.00 91.12 214 LYS A CA 1
ATOM 1677 C C . LYS A 1 214 ? 18.115 9.901 -5.054 1.00 91.12 214 LYS A C 1
ATOM 1679 O O . LYS A 1 214 ? 19.026 10.664 -4.724 1.00 91.12 214 LYS A O 1
ATOM 1684 N N . SER A 1 215 ? 18.323 8.685 -5.547 1.00 86.94 215 SER A N 1
ATOM 1685 C CA . SER A 1 215 ? 19.645 8.111 -5.766 1.00 86.94 215 SER A CA 1
ATOM 1686 C C . SER A 1 215 ? 19.898 7.955 -7.271 1.00 86.94 215 SER A C 1
ATOM 1688 O O . SER A 1 215 ? 19.002 7.540 -7.994 1.00 86.94 215 SER A O 1
ATOM 1690 N N . PRO A 1 216 ? 21.108 8.248 -7.784 1.00 72.50 216 PRO A N 1
ATOM 1691 C CA . PRO A 1 216 ? 21.401 8.225 -9.224 1.00 72.50 216 PRO A CA 1
ATOM 1692 C C . PRO A 1 216 ? 21.557 6.803 -9.817 1.00 72.50 216 PRO A C 1
ATOM 1694 O O . PRO A 1 216 ? 22.434 6.572 -10.646 1.00 72.50 216 PRO A O 1
ATOM 1697 N N . GLY A 1 217 ? 20.748 5.835 -9.382 1.00 86.81 217 GLY A N 1
ATOM 1698 C CA . GLY A 1 217 ? 20.781 4.443 -9.842 1.00 86.81 217 GLY A CA 1
ATOM 1699 C C . GLY A 1 217 ? 19.724 4.130 -10.904 1.00 86.81 217 GLY A C 1
ATOM 1700 O O . GLY A 1 217 ? 18.662 4.747 -10.935 1.00 86.81 217 GLY A O 1
ATOM 1701 N N . GLU A 1 218 ? 20.018 3.152 -11.762 1.00 92.06 218 GLU A N 1
ATOM 1702 C CA . GLU A 1 218 ? 19.028 2.554 -12.666 1.00 92.06 218 GLU A CA 1
ATOM 1703 C C . GLU A 1 218 ? 17.997 1.712 -11.885 1.00 92.06 218 GLU A C 1
ATOM 1705 O O . GLU A 1 218 ? 18.304 1.237 -10.786 1.00 92.06 218 GLU A O 1
ATOM 1710 N N . PRO A 1 219 ? 16.792 1.481 -12.444 1.00 96.06 219 PRO A N 1
ATOM 1711 C CA . PRO A 1 219 ? 15.805 0.587 -11.851 1.00 96.06 219 PRO A CA 1
ATOM 1712 C C . PRO A 1 219 ? 16.353 -0.831 -11.643 1.00 96.06 219 PRO A C 1
ATOM 1714 O O . PRO A 1 219 ? 16.923 -1.435 -12.551 1.00 96.06 219 PRO A O 1
ATOM 1717 N N . GLU A 1 220 ? 16.119 -1.407 -10.466 1.00 96.38 220 GLU A N 1
ATOM 1718 C CA . GLU A 1 220 ? 16.602 -2.744 -10.100 1.00 96.38 220 GLU A CA 1
ATOM 1719 C C . GLU A 1 220 ? 15.466 -3.775 -10.111 1.00 96.38 220 GLU A C 1
ATOM 1721 O O . GLU A 1 220 ? 14.355 -3.487 -9.672 1.00 96.38 220 GLU A O 1
ATOM 1726 N N . ARG A 1 221 ? 15.724 -5.012 -10.563 1.00 97.38 221 ARG A N 1
ATOM 1727 C CA . ARG A 1 221 ? 14.762 -6.118 -10.408 1.00 97.38 221 ARG A CA 1
ATOM 1728 C C . ARG A 1 221 ? 14.843 -6.715 -9.013 1.00 97.38 221 ARG A C 1
ATOM 1730 O O . ARG A 1 221 ? 15.853 -7.311 -8.655 1.00 97.38 221 ARG A O 1
ATOM 1737 N N . VAL A 1 222 ? 13.733 -6.675 -8.285 1.00 97.25 222 VAL A N 1
ATOM 1738 C CA . VAL A 1 222 ? 13.654 -7.147 -6.900 1.00 97.25 222 VAL A CA 1
ATOM 1739 C C . VAL A 1 222 ? 12.478 -8.107 -6.676 1.00 97.25 222 VAL A C 1
ATOM 1741 O O . VAL A 1 222 ? 11.469 -8.007 -7.384 1.00 97.25 222 VAL A O 1
ATOM 1744 N N . PRO A 1 223 ? 12.553 -9.039 -5.705 1.00 95.94 223 PRO A N 1
ATOM 1745 C CA . PRO A 1 223 ? 11.416 -9.884 -5.348 1.00 95.94 223 PRO A CA 1
ATOM 1746 C C . PRO A 1 223 ? 10.304 -9.040 -4.719 1.00 95.94 223 PRO A C 1
ATOM 1748 O O . PRO A 1 223 ? 10.496 -8.446 -3.657 1.00 95.94 223 PRO A O 1
ATOM 1751 N N . LEU A 1 224 ? 9.133 -9.004 -5.358 1.00 93.56 224 LEU A N 1
ATOM 1752 C CA . LEU A 1 224 ? 8.055 -8.082 -5.001 1.00 93.56 224 LEU A CA 1
ATOM 1753 C C . LEU A 1 224 ? 7.607 -8.239 -3.544 1.00 93.56 224 LEU A C 1
ATOM 1755 O O . LEU A 1 224 ? 7.558 -7.257 -2.810 1.00 93.56 224 LEU A O 1
ATOM 1759 N N . TYR A 1 225 ? 7.266 -9.462 -3.128 1.00 91.00 225 TYR A N 1
ATOM 1760 C CA . TYR A 1 225 ? 6.702 -9.694 -1.796 1.00 91.00 225 TYR A CA 1
ATOM 1761 C C . TYR A 1 225 ? 7.718 -9.461 -0.685 1.00 91.00 225 TYR A C 1
ATOM 1763 O O . TYR A 1 225 ? 7.364 -8.852 0.316 1.00 91.00 225 TYR A O 1
ATOM 1771 N N . ALA A 1 226 ? 8.979 -9.854 -0.887 1.00 91.75 226 ALA A N 1
ATOM 1772 C CA . ALA A 1 226 ? 10.033 -9.592 0.089 1.00 91.75 226 ALA A CA 1
ATOM 1773 C C . ALA A 1 226 ? 10.247 -8.082 0.279 1.00 91.75 226 ALA A C 1
ATOM 1775 O O . ALA A 1 226 ? 10.295 -7.607 1.407 1.00 91.75 226 ALA A O 1
ATOM 1776 N N . TYR A 1 227 ? 10.297 -7.312 -0.815 1.00 92.50 227 TYR A N 1
ATOM 1777 C CA . TYR A 1 227 ? 10.454 -5.857 -0.729 1.00 92.50 227 TYR A CA 1
ATOM 1778 C C . TYR A 1 227 ? 9.237 -5.171 -0.110 1.00 92.50 227 TYR A C 1
ATOM 1780 O O . TYR A 1 227 ? 9.409 -4.261 0.699 1.00 92.50 227 TYR A O 1
ATOM 1788 N N . LEU A 1 228 ? 8.018 -5.600 -0.457 1.00 89.88 228 LEU A N 1
ATOM 1789 C CA . LEU A 1 228 ? 6.811 -5.110 0.209 1.00 89.88 228 LEU A CA 1
ATOM 1790 C C . LEU A 1 228 ? 6.886 -5.385 1.715 1.00 89.88 228 LEU A C 1
ATOM 1792 O O . LEU A 1 228 ? 6.715 -4.455 2.494 1.00 89.88 228 LEU A O 1
ATOM 1796 N N . ASP A 1 229 ? 7.204 -6.611 2.131 1.00 89.44 229 ASP A N 1
ATOM 1797 C CA . ASP A 1 229 ? 7.266 -6.984 3.548 1.00 89.44 229 ASP A CA 1
ATOM 1798 C C . ASP A 1 229 ? 8.290 -6.141 4.325 1.00 89.44 229 ASP A C 1
ATOM 1800 O O . ASP A 1 229 ? 7.978 -5.579 5.379 1.00 89.44 229 ASP A O 1
ATOM 1804 N N . THR A 1 230 ? 9.480 -5.945 3.748 1.00 90.06 230 THR A N 1
ATOM 1805 C CA . THR A 1 230 ? 10.532 -5.099 4.327 1.00 90.06 230 THR A CA 1
ATOM 1806 C C . THR A 1 230 ? 10.095 -3.638 4.459 1.00 90.06 230 THR A C 1
ATOM 1808 O O . THR A 1 230 ? 10.222 -3.056 5.535 1.00 90.06 230 THR A O 1
ATOM 1811 N N . TRP A 1 231 ? 9.555 -3.019 3.404 1.00 87.50 231 TRP A N 1
ATOM 1812 C CA . TRP A 1 231 ? 9.157 -1.604 3.449 1.00 87.50 231 TRP A CA 1
ATOM 1813 C C . TRP A 1 231 ? 7.990 -1.346 4.400 1.00 87.50 231 TRP A C 1
ATOM 1815 O O . TRP A 1 231 ? 7.975 -0.341 5.121 1.00 87.50 231 TRP A O 1
ATOM 1825 N N . LEU A 1 232 ? 7.020 -2.260 4.430 1.00 85.62 232 LEU A N 1
ATOM 1826 C CA . LEU A 1 232 ? 5.931 -2.208 5.394 1.00 85.62 232 LEU A CA 1
ATOM 1827 C C . LEU A 1 232 ? 6.478 -2.304 6.820 1.00 85.62 232 LEU A C 1
ATOM 1829 O O . LEU A 1 232 ? 6.107 -1.489 7.664 1.00 85.62 232 LEU A O 1
ATOM 1833 N N . THR A 1 233 ? 7.409 -3.226 7.064 1.00 87.00 233 THR A N 1
ATOM 1834 C CA . THR A 1 233 ? 8.069 -3.409 8.361 1.00 87.00 233 THR A CA 1
ATOM 1835 C C . THR A 1 233 ? 8.829 -2.165 8.809 1.00 87.00 233 THR A C 1
ATOM 1837 O O . THR A 1 233 ? 8.592 -1.697 9.920 1.00 87.00 233 THR A O 1
ATOM 1840 N N . ILE A 1 234 ? 9.647 -1.558 7.942 1.00 86.00 234 ILE A N 1
ATOM 1841 C CA . ILE A 1 234 ? 10.366 -0.309 8.251 1.00 86.00 234 ILE A CA 1
ATOM 1842 C C . ILE A 1 234 ? 9.382 0.766 8.726 1.00 86.00 234 ILE A C 1
ATOM 1844 O O . ILE A 1 234 ? 9.568 1.362 9.782 1.00 86.00 234 ILE A O 1
ATOM 1848 N N . SER A 1 235 ? 8.269 0.948 8.011 1.00 80.19 235 SER A N 1
ATOM 1849 C CA . SER A 1 235 ? 7.250 1.948 8.366 1.00 80.19 235 SER A CA 1
ATOM 1850 C C . SER A 1 235 ? 6.467 1.667 9.655 1.00 80.19 235 SER A C 1
ATOM 1852 O O . SER A 1 235 ? 5.689 2.508 10.117 1.00 80.19 235 SER A O 1
ATOM 1854 N N . LEU A 1 236 ? 6.580 0.444 10.172 1.00 79.06 236 LEU A N 1
ATOM 1855 C CA . LEU A 1 236 ? 5.973 0.012 11.423 1.00 79.06 236 LEU A CA 1
ATOM 1856 C C . LEU A 1 236 ? 6.924 0.208 12.602 1.00 79.06 236 LEU A C 1
ATOM 1858 O O . LEU A 1 236 ? 6.453 0.325 13.732 1.00 79.06 236 LEU A O 1
ATOM 1862 N N . THR A 1 237 ? 8.233 0.240 12.357 1.00 77.12 237 THR A N 1
ATOM 1863 C CA . THR A 1 237 ? 9.260 0.275 13.404 1.00 77.12 237 THR A CA 1
ATOM 1864 C C . THR A 1 237 ? 9.974 1.618 13.540 1.00 77.12 237 THR A C 1
ATOM 1866 O O . THR A 1 237 ? 10.489 1.900 14.624 1.00 77.12 237 THR A O 1
ATOM 1869 N N . GLU A 1 238 ? 9.997 2.435 12.485 1.00 69.44 238 GLU A N 1
ATOM 1870 C CA . GLU A 1 238 ? 10.684 3.738 12.414 1.00 69.44 238 GLU A CA 1
ATOM 1871 C C . GLU A 1 238 ? 9.700 4.917 12.340 1.00 69.44 238 GLU A C 1
ATOM 1873 O O . GLU A 1 238 ? 9.944 5.926 13.049 1.00 69.44 238 GLU A O 1
#

Foldseek 3Di:
DDVVVVQQVQCCVPPNVPKDFDPDDDPPADPLQNCQSVDDFVSQLVQLLVLLVVCCVQQVLLSVLVNVFFRGWGWMAHPVQGIKIWTFGQEPNDTDIDIAGQPPVDDDPVLVVVLVLCCQAPAQVVNCCQPPVSNHSPNLCRQLQFHHSVGKDFCVVVVVLPVPAPCRVVVVVVAPRRQWIWGGDRVQQKTWTARSPDRCHVPPFGWTWIDRSVDNDDTDTDGRSVVVSVSSNVSSHD

Radius of gyration: 18.21 Å; chains: 1; bounding box: 48×36×52 Å